Protein AF-A0A8W8M3N1-F1 (afdb_monomer_lite)

pLDDT: mean 74.99, std 19.9, range [26.45, 97.88]

Foldseek 3Di:
DDDDDDDDDDDDDDDDDDDDDDDDDPDDDPDFDFPAWAEWDDDDQFIWTFTDTPPDPDHTDIDTCVVPVPVVVLCVLCCLPLVSHNHSVVVVVDPVDDDDPQLVVVLVQLQVVLVPDPDDADAFWRDKDKDKGKTFDALVRCLVALVVQAVPFDNDSAKDWDWAAPVSVCSRSPPSSFKDGDPALKIKGFDRVGTKIKTKDFDWDWDFAQPPWQQVPPPDDPVPRDPDTDTDIDTDGHGMMMIIITMMIMGGNVVPDRPDPDD

InterPro domains:
  IPR000953 Chromo/chromo shadow domain [PS50013] (32-62)
  IPR000953 Chromo/chromo shadow domain [SM00298] (31-79)
  IPR016197 Chromo-like domain superfamily [SSF54160] (28-68)
  IPR023780 Chromo domain [PF00385] (32-67)

Sequence (263 aa):
MEKRIKKKPRRFGEWEETVNFRNEPKNQEKLWEVEDVLDERGENGEKEYLVKWKDWEGPNTWISAEHNPELQSFVTRNMNNPNSCKLNRDLLELPESDDNVEILSLKQAIFDSLADVRYTPEGSIGHQARITVKVPVSAETFSATFRAKIQKIPKDNGNVDCNLTVDEVSLVLGNNWMKRGYKTSTETYVSEREYVHIWWGYKARQQYCHNNCARCSWAGVEEERPQLCTPTITNIPGPAWIFFTFTRSRRNRVTGDVARKSK

Secondary structure (DSSP, 8-state):
------PPPPP-------------------PPPEEEEEEEE-STT--EEEEEETT--S--EEEESTT-HHHHHHHHHHTT-TTT-HHHHHHHS--SS---HHHHHHHHHHHHHHH---SPPSSSS---EEEEEEEE--HHHHIIIIIHH-TTS-SSSS-EEEEE-HHHHHHHH-SSTTEEE-SSSEEEEE-TTSPEEEEEEEEEEEEEE-TT-TTTT--S-GGGS-SS---EEEEEEEEEEEEEEEEEEEEETTT-S------

Organism: Magallana gigas (NCBI:txid29159)

Radius of gyration: 27.88 Å; chains: 1; bounding box: 80×57×83 Å

Structure (mmCIF, N/CA/C/O backbone):
data_AF-A0A8W8M3N1-F1
#
_entry.id   AF-A0A8W8M3N1-F1
#
loop_
_atom_site.group_PDB
_atom_site.id
_atom_site.type_symbol
_atom_site.label_atom_id
_atom_site.label_alt_id
_atom_site.label_comp_id
_atom_site.label_asym_id
_atom_site.label_entity_id
_atom_site.label_seq_id
_atom_site.pdbx_PDB_ins_code
_atom_site.Cartn_x
_atom_site.Cartn_y
_atom_site.Cartn_z
_atom_site.occupancy
_atom_site.B_iso_or_equiv
_atom_site.auth_seq_id
_atom_site.auth_comp_id
_atom_site.auth_asym_id
_atom_site.auth_atom_id
_atom_site.pdbx_PDB_model_num
ATOM 1 N N . MET A 1 1 ? -45.286 -18.227 -16.610 1.00 43.59 1 MET A N 1
ATOM 2 C CA . MET A 1 1 ? -44.247 -19.268 -16.423 1.00 43.59 1 MET A CA 1
ATOM 3 C C . MET A 1 1 ? -43.548 -19.401 -17.770 1.00 43.59 1 MET A C 1
ATOM 5 O O . MET A 1 1 ? -44.266 -19.462 -18.749 1.00 43.59 1 MET A O 1
ATOM 9 N N . GLU A 1 2 ? -42.237 -19.293 -17.971 1.00 36.66 2 GLU A N 1
ATOM 10 C CA . GLU A 1 2 ? -41.039 -19.373 -17.126 1.00 36.66 2 GLU A CA 1
ATOM 11 C C . GLU A 1 2 ? -40.000 -18.315 -17.570 1.00 36.66 2 GLU A C 1
ATOM 13 O O . GLU A 1 2 ? -39.999 -17.864 -18.713 1.00 36.66 2 GLU A O 1
ATOM 18 N N . LYS A 1 3 ? -39.085 -17.928 -16.671 1.00 51.50 3 LYS A N 1
ATOM 19 C CA . LYS A 1 3 ? -37.883 -17.130 -16.989 1.00 51.50 3 LYS A CA 1
ATOM 20 C C . LYS A 1 3 ? -36.815 -18.031 -17.623 1.00 51.50 3 LYS A C 1
ATOM 22 O O . LYS A 1 3 ? -36.542 -19.077 -17.045 1.00 51.50 3 LYS A O 1
ATOM 27 N N . ARG A 1 4 ? -36.081 -17.579 -18.654 1.00 35.38 4 ARG A N 1
ATOM 28 C CA . ARG A 1 4 ? -34.749 -18.139 -18.998 1.00 35.38 4 ARG A CA 1
ATOM 29 C C . ARG A 1 4 ? -33.749 -17.097 -19.539 1.00 35.38 4 ARG A C 1
ATOM 31 O O . ARG A 1 4 ? -33.744 -16.728 -20.703 1.00 35.38 4 ARG A O 1
ATOM 38 N N . ILE A 1 5 ? -32.941 -16.607 -18.594 1.00 42.44 5 ILE A N 1
ATOM 39 C CA . ILE A 1 5 ? -31.483 -16.351 -18.588 1.00 42.44 5 ILE A CA 1
ATOM 40 C C . ILE A 1 5 ? -30.805 -16.025 -19.937 1.00 42.44 5 ILE A C 1
ATOM 42 O O . ILE A 1 5 ? -30.557 -16.905 -20.757 1.00 42.44 5 ILE A O 1
ATOM 46 N N . LYS A 1 6 ? -30.337 -14.774 -20.079 1.00 35.78 6 LYS A N 1
ATOM 47 C CA . LYS A 1 6 ? -29.350 -14.370 -21.095 1.00 35.78 6 LYS A CA 1
ATOM 48 C C . LYS A 1 6 ? -27.949 -14.844 -20.680 1.00 35.78 6 LYS A C 1
ATOM 50 O O . LYS A 1 6 ? -27.405 -14.342 -19.699 1.00 35.78 6 LYS A O 1
ATOM 55 N N . LYS A 1 7 ? -27.339 -15.762 -21.435 1.00 39.75 7 LYS A N 1
ATOM 56 C CA . LYS A 1 7 ? -25.892 -16.047 -21.369 1.00 39.75 7 LYS A CA 1
ATOM 57 C C . LYS A 1 7 ? -25.181 -15.323 -22.518 1.00 39.75 7 LYS A C 1
ATOM 59 O O . LYS A 1 7 ? -25.629 -15.418 -23.655 1.00 39.75 7 LYS A O 1
ATOM 64 N N . LYS A 1 8 ? -24.074 -14.625 -22.237 1.00 35.03 8 LYS A N 1
ATOM 65 C CA . LYS A 1 8 ? -23.131 -14.155 -23.271 1.00 35.03 8 LYS A CA 1
ATOM 66 C C . LYS A 1 8 ? -22.080 -15.247 -23.533 1.00 35.03 8 LYS A C 1
ATOM 68 O O . LYS A 1 8 ? -21.484 -15.700 -22.553 1.00 35.03 8 LYS A O 1
ATOM 73 N N . PRO A 1 9 ? -21.816 -15.652 -24.789 1.00 32.78 9 PRO A N 1
ATOM 74 C CA . PRO A 1 9 ? -20.669 -16.490 -25.117 1.00 32.78 9 PRO A CA 1
ATOM 75 C C . PRO A 1 9 ? -19.382 -15.675 -25.342 1.00 32.78 9 PRO A C 1
ATOM 77 O O . PRO A 1 9 ? -19.405 -14.458 -25.522 1.00 32.78 9 PRO A O 1
ATOM 80 N N . ARG A 1 10 ? -18.266 -16.401 -25.235 1.00 32.59 10 ARG A N 1
ATOM 81 C CA . ARG A 1 10 ? -16.881 -15.992 -24.950 1.00 32.59 10 ARG A CA 1
ATOM 82 C C . ARG A 1 10 ? -16.142 -15.443 -26.183 1.00 32.59 10 ARG A C 1
ATOM 84 O O . ARG A 1 10 ? -16.393 -15.895 -27.290 1.00 32.59 10 ARG A O 1
ATOM 91 N N . ARG A 1 11 ? -15.187 -14.527 -25.974 1.00 33.22 11 ARG A N 1
ATOM 92 C CA . ARG A 1 11 ? -14.179 -14.118 -26.976 1.00 33.22 11 ARG A CA 1
ATOM 93 C C . ARG A 1 11 ? -12.900 -14.927 -26.780 1.00 33.22 11 ARG A C 1
ATOM 95 O O . ARG A 1 11 ? -12.427 -14.935 -25.651 1.00 33.22 11 ARG A O 1
ATOM 102 N N . PHE A 1 12 ? -12.334 -15.481 -27.852 1.00 26.45 12 PHE A N 1
ATOM 103 C CA . PHE A 1 12 ? -10.889 -15.517 -28.133 1.00 26.45 12 PHE A CA 1
ATOM 104 C C . PHE A 1 12 ? -10.655 -16.043 -29.563 1.00 26.45 12 PHE A C 1
ATOM 106 O O . PHE A 1 12 ? -11.137 -17.122 -29.876 1.00 26.45 12 PHE A O 1
ATOM 113 N N . GLY A 1 13 ? -9.903 -15.283 -30.373 1.00 34.28 13 GLY A N 1
ATOM 114 C CA . GLY A 1 13 ? -9.260 -15.742 -31.615 1.00 34.28 13 GLY A CA 1
ATOM 115 C C . GLY A 1 13 ? -10.101 -15.676 -32.892 1.00 34.28 13 GLY A C 1
ATOM 116 O O . GLY A 1 13 ? -10.980 -16.501 -33.067 1.00 34.28 13 GLY A O 1
ATOM 117 N N . GLU A 1 14 ? -9.803 -14.697 -33.751 1.00 32.94 14 GLU A N 1
ATOM 118 C CA . GLU A 1 14 ? -9.911 -14.724 -35.227 1.00 32.94 14 GLU A CA 1
ATOM 119 C C . GLU A 1 14 ? -9.768 -13.277 -35.709 1.00 32.94 14 GLU A C 1
ATOM 121 O O . GLU A 1 14 ? -10.731 -12.536 -35.586 1.00 32.94 14 GLU A O 1
ATOM 126 N N . TRP A 1 15 ? -8.559 -12.867 -36.119 1.00 27.83 15 TRP A N 1
ATOM 127 C CA . TRP A 1 15 ? -8.244 -11.820 -37.115 1.00 27.83 15 TRP A CA 1
ATOM 128 C C . TRP A 1 15 ? -6.712 -11.789 -37.319 1.00 27.83 15 TRP A C 1
ATOM 130 O O . TRP A 1 15 ? -6.025 -10.895 -36.835 1.00 27.83 15 TRP A O 1
ATOM 140 N N . GLU A 1 16 ? -6.180 -12.783 -38.020 1.00 31.78 16 GLU A N 1
ATOM 141 C CA . GLU A 1 16 ? -5.173 -12.568 -39.074 1.00 31.78 16 GLU A CA 1
ATOM 142 C C . GLU A 1 16 ? -5.916 -13.001 -40.353 1.00 31.78 16 GLU A C 1
ATOM 144 O O . GLU A 1 16 ? -6.715 -13.930 -40.293 1.00 31.78 16 GLU A O 1
ATOM 149 N N . GLU A 1 17 ? -5.937 -12.287 -41.474 1.00 33.75 17 GLU A N 1
ATOM 150 C CA . GLU A 1 17 ? -4.864 -11.902 -42.401 1.00 33.75 17 GLU A CA 1
ATOM 151 C C . GLU A 1 17 ? -5.396 -10.687 -43.217 1.00 33.75 17 GLU A C 1
ATOM 153 O O . GLU A 1 17 ? -6.603 -10.502 -43.337 1.00 33.75 17 GLU A O 1
ATOM 158 N N . THR A 1 18 ? -4.619 -9.753 -43.770 1.00 30.16 18 THR A N 1
ATOM 159 C CA . THR A 1 18 ? -3.669 -9.974 -44.865 1.00 30.16 18 THR A CA 1
ATOM 160 C C . THR A 1 18 ? -2.652 -8.832 -44.951 1.00 30.16 18 THR A C 1
ATOM 162 O O . THR A 1 18 ? -3.010 -7.702 -45.292 1.00 30.16 18 THR A O 1
ATOM 165 N N . VAL A 1 19 ? -1.367 -9.141 -44.786 1.00 32.50 19 VAL A N 1
ATOM 166 C CA . VAL A 1 19 ? -0.308 -8.431 -45.513 1.00 32.50 19 VAL A CA 1
ATOM 167 C C . VAL A 1 19 ? 0.627 -9.486 -46.090 1.00 32.50 19 VAL A C 1
ATOM 169 O O . VAL A 1 19 ? 1.409 -10.109 -45.381 1.00 32.50 19 VAL A O 1
ATO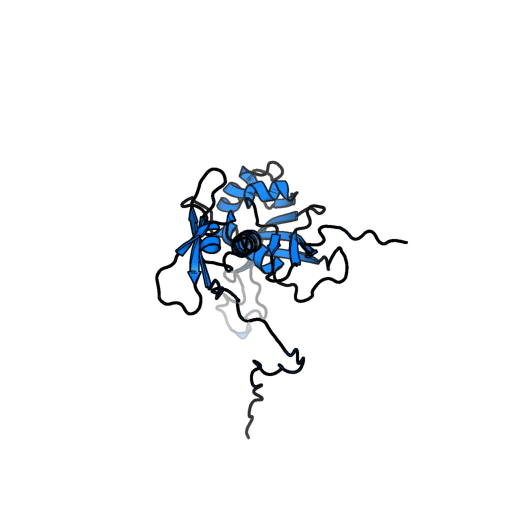M 172 N N . ASN A 1 20 ? 0.496 -9.712 -47.396 1.00 38.94 20 ASN A N 1
ATOM 173 C CA . ASN A 1 20 ? 1.399 -10.550 -48.172 1.00 38.94 20 ASN A CA 1
ATOM 174 C C . ASN A 1 20 ? 2.767 -9.867 -48.284 1.00 38.94 20 ASN A C 1
ATOM 176 O O . ASN A 1 20 ? 2.880 -8.856 -48.978 1.00 38.94 20 ASN A O 1
ATOM 180 N N . PHE A 1 21 ? 3.810 -10.470 -47.716 1.00 33.47 21 PHE A N 1
ATOM 181 C CA . PHE A 1 21 ? 5.184 -10.248 -48.166 1.00 33.47 21 PHE A CA 1
ATOM 182 C C . PHE A 1 21 ? 5.775 -11.562 -48.677 1.00 33.47 21 PHE A C 1
ATOM 184 O O . PHE A 1 21 ? 6.041 -12.499 -47.930 1.00 33.47 21 PHE A O 1
ATOM 191 N N . ARG A 1 22 ? 5.936 -11.616 -50.003 1.00 39.34 22 ARG A N 1
ATOM 192 C CA . ARG A 1 22 ? 6.697 -12.634 -50.729 1.00 39.34 22 ARG A CA 1
ATOM 193 C C . ARG A 1 22 ? 8.206 -12.444 -50.492 1.00 39.34 22 ARG A C 1
ATOM 195 O O . ARG A 1 22 ? 8.699 -11.332 -50.647 1.00 39.34 22 ARG A O 1
ATOM 202 N N . ASN A 1 23 ? 8.875 -13.584 -50.297 1.00 45.31 23 ASN A N 1
ATOM 203 C CA . ASN A 1 23 ? 10.276 -13.942 -50.596 1.00 45.31 23 ASN A CA 1
ATOM 204 C C . ASN A 1 23 ? 11.438 -13.488 -49.671 1.00 45.31 23 ASN A C 1
ATOM 206 O O . ASN A 1 23 ? 11.979 -12.406 -49.852 1.00 45.31 23 ASN A O 1
ATOM 210 N N . GLU A 1 24 ? 11.874 -14.462 -48.839 1.00 42.75 24 GLU A N 1
ATOM 211 C CA . GLU A 1 24 ? 13.250 -15.008 -48.606 1.00 42.75 24 GLU A CA 1
ATOM 212 C C . GLU A 1 24 ? 14.364 -14.137 -47.948 1.00 42.75 24 GLU A C 1
ATOM 214 O O . GLU A 1 24 ? 14.371 -12.929 -48.153 1.00 42.75 24 GLU A O 1
ATOM 219 N N . PRO A 1 25 ? 15.324 -14.706 -47.151 1.00 41.09 25 PRO A N 1
ATOM 220 C CA . PRO A 1 25 ? 15.981 -16.011 -47.349 1.00 41.09 25 PRO A CA 1
ATOM 221 C C . PRO A 1 25 ? 16.071 -16.981 -46.147 1.00 41.09 25 PRO A C 1
ATOM 223 O O . PRO A 1 25 ? 15.983 -16.631 -44.972 1.00 41.09 25 PRO A O 1
ATOM 226 N N . LYS A 1 26 ? 16.301 -18.250 -46.506 1.00 47.25 26 LYS A N 1
ATOM 227 C CA . LYS A 1 26 ? 16.559 -19.418 -45.653 1.00 47.25 26 LYS A CA 1
ATOM 228 C C . LYS A 1 26 ? 17.965 -19.364 -45.040 1.00 47.25 26 LYS A C 1
ATOM 230 O O . LYS A 1 26 ? 18.897 -19.862 -45.658 1.00 47.25 26 LYS A O 1
ATOM 235 N N . ASN A 1 27 ? 18.108 -18.791 -43.847 1.00 42.06 27 ASN A N 1
ATOM 236 C CA . ASN A 1 27 ? 19.108 -19.203 -42.847 1.00 42.06 27 ASN A CA 1
ATOM 237 C C . ASN A 1 27 ? 18.821 -18.518 -41.500 1.00 42.06 27 ASN A C 1
ATOM 239 O O . ASN A 1 27 ? 19.634 -17.748 -40.998 1.00 42.06 27 ASN A O 1
ATOM 243 N N . GLN A 1 28 ? 17.623 -18.707 -40.949 1.00 41.03 28 GLN A N 1
ATOM 244 C CA . GLN A 1 28 ? 17.382 -18.296 -39.570 1.00 41.03 28 GLN A CA 1
ATOM 245 C C . GLN A 1 28 ? 17.779 -19.472 -38.689 1.00 41.03 28 GLN A C 1
ATOM 247 O O . GLN A 1 28 ? 17.128 -20.519 -38.717 1.00 41.03 28 GLN A O 1
ATOM 252 N N . GLU A 1 29 ? 18.884 -19.308 -37.957 1.00 46.84 29 GLU A N 1
ATOM 253 C CA . GLU A 1 29 ? 19.165 -20.115 -36.774 1.00 46.84 29 GLU A CA 1
ATOM 254 C C . GLU A 1 29 ? 17.856 -20.243 -35.997 1.00 46.84 29 GLU A C 1
ATOM 256 O O . GLU A 1 29 ? 17.163 -19.249 -35.770 1.00 46.84 29 GLU A O 1
ATOM 261 N N . LYS A 1 30 ? 17.445 -21.476 -35.699 1.00 45.06 30 LYS A N 1
ATOM 262 C CA . LYS A 1 30 ? 16.174 -21.739 -35.029 1.00 45.06 30 LYS A CA 1
ATOM 263 C C . LYS A 1 30 ? 16.270 -21.173 -33.611 1.00 45.06 30 LYS A C 1
ATOM 265 O O . LYS A 1 30 ? 16.733 -21.857 -32.703 1.00 45.06 30 LYS A O 1
ATOM 270 N N . LEU A 1 31 ? 15.887 -19.909 -33.451 1.00 55.94 31 LEU A N 1
ATOM 271 C CA . LEU A 1 31 ? 15.802 -19.234 -32.165 1.00 55.94 31 LEU A CA 1
ATOM 272 C C . LEU A 1 31 ? 14.697 -19.926 -31.366 1.00 55.94 31 LEU A C 1
ATOM 274 O O . LEU A 1 31 ? 13.548 -19.993 -31.803 1.00 55.94 31 LEU A O 1
ATOM 278 N N . TRP A 1 32 ? 15.064 -20.507 -30.229 1.00 65.31 32 TRP A N 1
ATOM 279 C CA . TRP A 1 32 ? 14.107 -21.124 -29.321 1.00 65.31 32 TRP A CA 1
ATOM 280 C C . TRP A 1 32 ? 13.502 -20.044 -28.430 1.00 65.31 32 TRP A C 1
ATOM 282 O O . TRP A 1 32 ? 14.217 -19.210 -27.874 1.00 65.31 32 TRP A O 1
ATOM 292 N N . GLU A 1 33 ? 12.178 -20.049 -28.297 1.00 69.56 33 GLU A N 1
ATOM 293 C CA . GLU A 1 33 ? 11.486 -19.108 -27.422 1.00 69.56 33 GLU A CA 1
ATOM 294 C C . GLU A 1 33 ? 11.710 -19.486 -25.952 1.00 69.56 33 GLU A C 1
ATOM 296 O O . GLU A 1 33 ? 11.600 -20.650 -25.560 1.00 69.56 33 GLU A O 1
ATOM 301 N N . VAL A 1 34 ? 11.999 -18.487 -25.120 1.00 77.88 34 VAL A N 1
ATOM 302 C CA . VAL A 1 34 ? 12.092 -18.652 -23.665 1.00 77.88 34 VAL A CA 1
ATOM 303 C C . VAL A 1 34 ? 10.686 -18.790 -23.079 1.00 77.88 34 VAL A C 1
ATOM 305 O O . VAL A 1 34 ? 9.841 -17.917 -23.279 1.00 77.88 34 VAL A O 1
ATOM 308 N N . GLU A 1 35 ? 10.437 -19.869 -22.337 1.00 77.50 35 GLU A N 1
ATOM 309 C CA . GLU A 1 35 ? 9.207 -20.053 -21.557 1.00 77.50 35 GLU A CA 1
ATOM 310 C C . GLU A 1 35 ? 9.311 -19.342 -20.209 1.00 77.50 35 GLU A C 1
ATOM 312 O O . GLU A 1 35 ? 8.409 -18.600 -19.823 1.00 77.50 35 GLU A O 1
ATOM 317 N N . ASP A 1 36 ? 10.417 -19.576 -19.501 1.00 76.50 36 ASP A N 1
ATOM 318 C CA . ASP A 1 36 ? 10.637 -19.065 -18.155 1.00 76.50 36 ASP A CA 1
ATOM 319 C C . ASP A 1 36 ? 12.139 -18.883 -17.881 1.00 76.50 36 ASP A C 1
ATOM 321 O O . ASP A 1 36 ? 12.984 -19.566 -18.461 1.00 76.50 36 ASP A O 1
ATOM 325 N N . VAL A 1 37 ? 12.477 -17.970 -16.976 1.00 82.50 37 VAL A N 1
ATOM 326 C CA . VAL A 1 37 ? 13.832 -17.831 -16.424 1.00 82.50 37 VAL A CA 1
ATOM 327 C C . VAL A 1 37 ? 13.752 -18.301 -14.989 1.00 82.50 37 VAL A C 1
ATOM 329 O O . VAL A 1 37 ? 12.934 -17.784 -14.239 1.00 82.50 37 VAL A O 1
ATOM 332 N N . LEU A 1 38 ? 14.547 -19.298 -14.625 1.00 80.12 38 LEU A N 1
ATOM 333 C CA . LEU A 1 38 ? 14.410 -20.016 -13.363 1.00 80.12 38 LEU A CA 1
ATOM 334 C C . LEU A 1 38 ? 15.407 -19.566 -12.302 1.00 80.12 38 LEU A C 1
ATOM 336 O O . LEU A 1 38 ? 15.060 -19.616 -11.132 1.00 80.12 38 LEU A O 1
ATOM 340 N N . ASP A 1 39 ? 16.619 -19.179 -12.706 1.00 82.62 39 ASP A N 1
ATOM 341 C CA . ASP A 1 39 ? 17.724 -18.899 -11.784 1.00 82.62 39 ASP A CA 1
ATOM 342 C C . ASP A 1 39 ? 18.770 -17.950 -12.416 1.00 82.62 39 ASP A C 1
ATOM 344 O O . ASP A 1 39 ? 18.771 -17.756 -13.638 1.00 82.62 39 ASP A O 1
ATOM 348 N N . GLU A 1 40 ? 19.651 -17.364 -11.603 1.00 85.88 40 GLU A N 1
ATOM 349 C CA . GLU A 1 40 ? 20.758 -16.479 -11.999 1.00 85.88 40 GLU A CA 1
ATOM 350 C C . GLU A 1 40 ? 22.051 -16.885 -11.272 1.00 85.88 40 GLU A C 1
ATOM 352 O O . GLU A 1 40 ? 22.043 -17.155 -10.074 1.00 85.88 40 GLU A O 1
ATOM 357 N N . ARG A 1 41 ? 23.188 -16.891 -11.978 1.00 86.38 41 ARG A N 1
ATOM 358 C CA . ARG A 1 41 ? 24.514 -17.105 -11.377 1.00 86.38 41 ARG A CA 1
ATOM 359 C C . ARG A 1 41 ? 25.573 -16.186 -11.986 1.00 86.38 41 ARG A C 1
ATOM 361 O O . ARG A 1 41 ? 25.457 -15.790 -13.143 1.00 86.38 41 ARG A O 1
ATOM 368 N N . GLY A 1 42 ? 26.624 -15.900 -11.215 1.00 77.81 42 GLY A N 1
ATOM 369 C CA . GLY A 1 42 ? 27.810 -15.157 -11.660 1.00 77.81 42 GLY A CA 1
ATOM 370 C C . GLY A 1 42 ? 28.160 -13.951 -10.779 1.00 77.81 42 GLY A C 1
ATOM 371 O O . GLY A 1 42 ? 27.279 -13.279 -10.247 1.00 77.81 42 GLY A O 1
ATOM 372 N N . GLU A 1 43 ? 29.458 -13.663 -10.646 1.00 55.12 43 GLU A N 1
ATOM 373 C CA . GLU A 1 43 ? 30.008 -12.475 -9.975 1.00 55.12 43 GLU A CA 1
ATOM 374 C C . GLU A 1 43 ? 30.883 -11.670 -10.953 1.00 55.12 43 GLU A C 1
ATOM 376 O O . GLU A 1 43 ? 31.444 -12.221 -11.896 1.00 55.12 43 GLU A O 1
ATOM 381 N N . ASN A 1 44 ? 31.023 -10.358 -10.726 1.00 52.38 44 ASN A N 1
ATOM 382 C CA . ASN A 1 44 ? 31.914 -9.457 -11.483 1.00 52.38 44 ASN A CA 1
ATOM 383 C C . ASN A 1 44 ? 31.626 -9.283 -12.991 1.00 52.38 44 ASN A C 1
ATOM 385 O O . ASN A 1 44 ? 32.537 -9.021 -13.769 1.00 52.38 44 ASN A O 1
ATOM 389 N N . GLY A 1 45 ? 30.353 -9.317 -13.397 1.00 60.84 45 GLY A N 1
ATOM 390 C CA . GLY A 1 45 ? 29.912 -8.855 -14.725 1.00 60.84 45 GLY A CA 1
ATOM 391 C C . GLY A 1 45 ? 29.555 -9.961 -15.718 1.00 60.84 45 GLY A C 1
ATOM 392 O O . GLY A 1 45 ? 28.800 -9.698 -16.650 1.00 60.84 45 GLY A O 1
ATOM 393 N N . GLU A 1 46 ? 29.976 -11.199 -15.469 1.00 70.56 46 GLU A N 1
ATOM 394 C CA . GLU A 1 46 ? 29.583 -12.370 -16.260 1.00 70.56 46 GLU A CA 1
ATOM 395 C C . GLU A 1 46 ? 28.336 -13.020 -15.648 1.00 70.56 46 GLU A C 1
ATOM 397 O O . GLU A 1 46 ? 28.416 -13.954 -14.853 1.00 70.56 46 GLU A O 1
ATOM 402 N N . LYS A 1 47 ? 27.159 -12.473 -15.972 1.00 82.88 47 LYS A N 1
ATOM 403 C CA . LYS A 1 47 ? 25.871 -13.014 -15.513 1.00 82.88 47 LYS A CA 1
ATOM 404 C C . LYS A 1 47 ? 25.361 -14.093 -16.462 1.00 82.88 47 LYS A C 1
ATOM 406 O O . LYS A 1 47 ? 25.256 -13.868 -17.670 1.00 82.88 47 LYS A O 1
ATOM 411 N N . GLU A 1 48 ? 24.970 -15.232 -15.905 1.00 8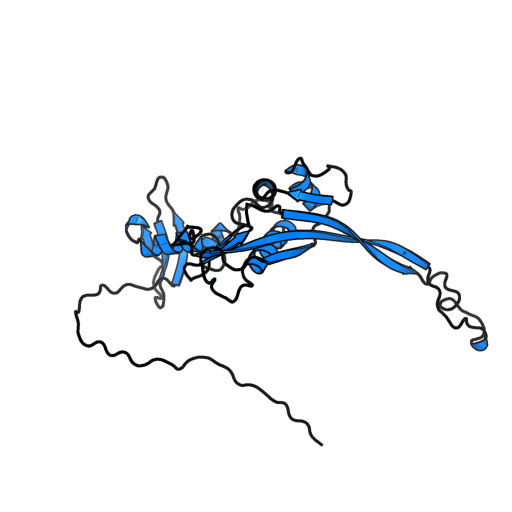7.88 48 GLU A N 1
ATOM 412 C CA . GLU A 1 48 ? 24.289 -16.312 -16.612 1.00 87.88 48 GLU A CA 1
ATOM 413 C C . GLU A 1 48 ? 22.907 -16.564 -16.008 1.00 87.88 48 GLU A C 1
ATOM 415 O O . GLU A 1 48 ? 22.723 -16.509 -14.793 1.00 87.88 48 GLU A O 1
ATOM 420 N N . TYR A 1 49 ? 21.938 -16.894 -16.859 1.00 84.19 49 TYR A N 1
ATOM 421 C CA . TYR A 1 49 ? 20.569 -17.195 -16.446 1.00 84.19 49 TYR A CA 1
ATOM 422 C C . TYR A 1 49 ? 20.187 -18.621 -16.824 1.00 84.19 49 TYR A C 1
ATOM 424 O O . TYR A 1 49 ? 20.480 -19.067 -17.934 1.00 84.19 49 TYR A O 1
ATOM 432 N N . LEU A 1 50 ? 19.499 -19.329 -15.929 1.00 88.00 50 LEU A N 1
ATOM 433 C CA . LEU A 1 50 ? 18.953 -20.652 -16.212 1.00 88.00 50 LEU A CA 1
ATOM 434 C C . LEU A 1 50 ? 17.606 -20.511 -16.918 1.00 88.00 50 LEU A C 1
ATOM 436 O O . LEU A 1 50 ? 16.628 -20.049 -16.332 1.00 88.00 50 LEU A O 1
ATOM 440 N N . VAL A 1 51 ? 17.548 -20.926 -18.177 1.00 85.00 51 VAL A N 1
ATOM 441 C CA . VAL A 1 51 ? 16.399 -20.732 -19.062 1.00 85.00 51 VAL A CA 1
ATOM 442 C C . VAL A 1 51 ? 15.630 -22.039 -19.237 1.00 85.00 51 VAL A C 1
ATOM 444 O O . VAL A 1 51 ? 16.218 -23.077 -19.553 1.00 85.00 51 VAL A O 1
ATOM 447 N N . LYS A 1 52 ? 14.306 -21.972 -19.065 1.00 83.88 52 LYS A N 1
ATOM 448 C CA . LYS A 1 52 ? 13.357 -22.993 -19.514 1.00 83.88 52 LYS A CA 1
ATOM 449 C C . LYS A 1 52 ? 12.862 -22.624 -20.909 1.00 83.88 52 LYS A C 1
ATOM 451 O O . LYS A 1 52 ? 12.385 -21.510 -21.133 1.00 83.88 52 LYS A O 1
ATOM 456 N N . TRP A 1 53 ? 12.967 -23.560 -21.840 1.00 82.00 53 TRP A N 1
ATOM 457 C CA . TRP A 1 53 ? 12.610 -23.362 -23.242 1.00 82.00 53 TRP A CA 1
ATOM 458 C C . TRP A 1 53 ? 11.164 -23.769 -23.506 1.00 82.00 53 TRP A C 1
ATOM 460 O O . TRP A 1 53 ? 10.698 -24.789 -23.004 1.00 82.00 53 TRP A O 1
ATOM 470 N N . LYS A 1 54 ? 10.465 -22.982 -24.321 1.00 74.44 54 LYS A N 1
ATOM 471 C CA . LYS A 1 54 ? 9.078 -23.248 -24.690 1.00 74.44 54 LYS A CA 1
ATOM 472 C C . LYS A 1 54 ? 9.003 -24.436 -25.644 1.00 74.44 54 LYS A C 1
ATOM 474 O O . LYS A 1 54 ? 9.815 -24.552 -26.560 1.00 74.44 54 LYS A O 1
ATOM 479 N N . ASP A 1 55 ? 8.015 -25.301 -25.421 1.00 77.38 55 ASP A N 1
ATOM 480 C CA . ASP A 1 55 ? 7.754 -26.499 -26.229 1.00 77.38 55 ASP A CA 1
ATOM 481 C C . ASP A 1 55 ? 8.962 -27.464 -26.313 1.00 77.38 55 ASP A C 1
ATOM 483 O O . ASP A 1 55 ? 9.102 -28.237 -27.263 1.00 77.38 55 ASP A O 1
ATOM 487 N N . TRP A 1 56 ? 9.842 -27.429 -25.303 1.00 76.69 56 TRP A N 1
ATOM 488 C CA . TRP A 1 56 ? 11.017 -28.288 -25.180 1.00 76.69 56 TRP A CA 1
ATOM 489 C C . TRP A 1 56 ? 10.980 -29.064 -23.862 1.00 76.69 56 TRP A C 1
ATOM 491 O O . TRP A 1 56 ? 10.974 -28.484 -22.780 1.00 76.69 56 TRP A O 1
ATOM 501 N N . GLU A 1 57 ? 10.991 -30.393 -23.952 1.00 76.44 57 GLU A N 1
ATOM 502 C CA . GLU A 1 57 ? 10.961 -31.287 -22.782 1.00 76.44 57 GLU A CA 1
ATOM 503 C C . GLU A 1 57 ? 12.360 -31.644 -22.247 1.00 76.44 57 GLU A C 1
ATOM 505 O O . GLU A 1 57 ? 12.491 -32.414 -21.296 1.00 76.44 57 GLU A O 1
ATOM 510 N N . GLY A 1 58 ? 13.422 -31.122 -22.865 1.00 80.06 58 GLY A N 1
ATOM 511 C CA . GLY A 1 58 ? 14.795 -31.379 -22.435 1.00 80.06 58 GLY A CA 1
ATOM 512 C C . GLY A 1 58 ? 15.242 -30.510 -21.249 1.00 80.06 58 GLY A C 1
ATOM 513 O O . GLY A 1 58 ? 14.461 -29.740 -20.688 1.00 80.06 58 GLY A O 1
ATOM 514 N N . PRO A 1 59 ? 16.519 -30.622 -20.842 1.00 83.31 59 PRO A N 1
ATOM 515 C CA . PRO A 1 59 ? 17.030 -29.916 -19.672 1.00 83.31 59 PRO A CA 1
ATOM 516 C C . PRO A 1 59 ? 17.086 -28.397 -19.888 1.00 83.31 59 PRO A C 1
ATOM 518 O O . PRO A 1 59 ? 17.377 -27.918 -20.987 1.00 83.31 59 PRO A O 1
ATOM 521 N N . ASN A 1 60 ? 16.871 -27.647 -18.805 1.00 87.88 60 ASN A N 1
ATOM 522 C CA . ASN A 1 60 ? 17.080 -26.198 -18.761 1.00 87.88 60 ASN A CA 1
ATOM 523 C C . ASN A 1 60 ? 18.555 -25.865 -19.021 1.00 87.88 60 ASN A C 1
ATOM 525 O O . ASN A 1 60 ? 19.445 -26.640 -18.664 1.00 87.88 60 ASN A O 1
ATOM 529 N N . THR A 1 61 ? 18.829 -24.711 -19.626 1.00 86.75 61 THR A N 1
ATOM 530 C CA . THR A 1 61 ? 20.190 -24.346 -20.057 1.00 86.75 61 THR A CA 1
ATOM 531 C C . THR A 1 61 ? 20.625 -23.019 -19.452 1.00 86.75 61 THR A C 1
ATOM 533 O O . THR A 1 61 ? 19.846 -22.071 -19.423 1.00 86.75 61 THR A O 1
ATOM 536 N N . TRP A 1 62 ? 21.871 -22.948 -18.980 1.00 85.44 62 TRP A N 1
ATOM 537 C CA . TRP A 1 62 ? 22.494 -21.693 -18.561 1.00 85.44 62 TRP A CA 1
ATOM 538 C C . TRP A 1 62 ? 22.924 -20.897 -19.790 1.00 85.44 62 TRP A C 1
ATOM 540 O O . TRP A 1 62 ? 23.649 -21.417 -20.637 1.00 85.44 62 TRP A O 1
ATOM 550 N N . ILE A 1 63 ? 22.460 -19.655 -19.891 1.00 83.88 63 ILE A N 1
ATOM 551 C CA . ILE A 1 63 ? 22.741 -18.759 -21.010 1.00 83.88 63 ILE A CA 1
ATOM 552 C C . ILE A 1 63 ? 23.400 -17.490 -20.483 1.00 83.88 63 ILE A C 1
ATOM 554 O O . ILE A 1 63 ? 22.849 -16.805 -19.619 1.00 83.88 63 ILE A O 1
ATOM 558 N N . SER A 1 64 ? 24.570 -17.174 -21.035 1.00 82.38 64 SER A N 1
ATOM 559 C CA . SER A 1 64 ? 25.283 -15.926 -20.770 1.00 82.38 64 SER A CA 1
ATOM 560 C C . SER A 1 64 ? 24.478 -14.735 -21.284 1.00 82.38 64 SER A C 1
ATOM 562 O O . SER A 1 64 ? 24.053 -14.698 -22.441 1.00 82.38 64 SER A O 1
ATOM 564 N N . ALA A 1 65 ? 24.279 -13.753 -20.409 1.00 77.69 65 ALA A N 1
ATOM 565 C CA . ALA A 1 65 ? 23.535 -12.540 -20.712 1.00 77.69 65 ALA A CA 1
ATOM 566 C C . ALA A 1 65 ? 24.228 -11.696 -21.798 1.00 77.69 65 ALA A C 1
ATOM 568 O O . ALA A 1 65 ? 23.563 -11.149 -22.676 1.00 77.69 65 ALA A O 1
ATOM 569 N N . GLU A 1 66 ? 25.565 -11.675 -21.795 1.00 76.50 66 GLU A N 1
ATOM 570 C CA . GLU A 1 66 ? 26.385 -10.962 -22.782 1.00 76.50 66 GLU A CA 1
ATOM 571 C C . GLU A 1 66 ? 26.172 -11.497 -24.204 1.00 76.50 66 GLU A C 1
ATOM 573 O O . GLU A 1 66 ? 26.065 -10.733 -25.162 1.00 76.50 66 GLU A O 1
ATOM 578 N N . HIS A 1 67 ? 26.024 -12.815 -24.330 1.00 73.62 67 HIS A N 1
ATOM 579 C CA . HIS A 1 67 ? 25.799 -13.487 -25.607 1.00 73.62 67 HIS A CA 1
ATOM 580 C C . HIS A 1 67 ? 24.315 -13.533 -26.010 1.00 73.62 67 HIS A C 1
ATOM 582 O O . HIS A 1 67 ? 23.992 -14.014 -27.096 1.00 73.62 67 HIS A O 1
ATOM 588 N N . ASN A 1 68 ? 23.399 -13.041 -25.161 1.00 75.88 68 ASN A N 1
ATOM 589 C CA . ASN A 1 68 ? 21.962 -13.025 -25.429 1.00 75.88 68 ASN A CA 1
ATOM 590 C C . ASN A 1 68 ? 21.306 -11.696 -24.985 1.00 75.88 68 ASN A C 1
ATOM 592 O O . ASN A 1 68 ? 20.691 -11.612 -23.911 1.00 75.88 68 ASN A O 1
ATOM 596 N N . PRO A 1 69 ? 21.383 -10.644 -25.826 1.00 70.88 69 PRO A N 1
ATOM 597 C CA . PRO A 1 69 ? 20.879 -9.313 -25.484 1.00 70.88 69 PRO A CA 1
ATOM 598 C C . PRO A 1 69 ? 19.356 -9.272 -25.287 1.00 70.88 69 PRO A C 1
ATOM 600 O O . PRO A 1 69 ? 18.849 -8.419 -24.550 1.00 70.88 69 PRO A O 1
ATOM 603 N N . GLU A 1 70 ? 18.606 -10.187 -25.907 1.00 67.38 70 GLU A N 1
ATOM 604 C CA . GLU A 1 70 ? 17.154 -10.288 -25.735 1.00 67.38 70 GLU A CA 1
ATOM 605 C C . GLU A 1 70 ? 16.781 -10.826 -24.353 1.00 67.38 70 GLU A C 1
ATOM 607 O O . GLU A 1 70 ? 15.917 -10.249 -23.685 1.00 67.38 70 GLU A O 1
ATOM 612 N N . LEU A 1 71 ? 17.472 -11.872 -23.888 1.00 71.62 71 LEU A N 1
ATOM 613 C CA . LEU A 1 71 ? 17.314 -12.422 -22.543 1.00 71.62 71 LEU A CA 1
ATOM 614 C C . LEU A 1 71 ? 17.702 -11.390 -21.483 1.00 71.62 71 LEU A C 1
ATOM 616 O O . LEU A 1 71 ? 16.945 -11.158 -20.540 1.00 71.62 71 LEU A O 1
ATOM 620 N N . GLN A 1 72 ? 18.823 -10.691 -21.671 1.00 72.12 72 GLN A N 1
ATOM 621 C CA . GLN A 1 72 ? 19.220 -9.622 -20.758 1.00 72.12 72 GLN A CA 1
ATOM 622 C C . GLN A 1 72 ? 18.199 -8.478 -20.733 1.00 72.12 72 GLN A C 1
ATOM 624 O O . GLN A 1 72 ? 17.837 -7.979 -19.662 1.00 72.12 72 GLN A O 1
ATOM 629 N N . SER A 1 73 ? 17.665 -8.101 -21.896 1.00 66.19 73 SER A N 1
ATOM 630 C CA . SER A 1 73 ? 16.581 -7.123 -21.996 1.00 66.19 73 SER A CA 1
ATOM 631 C C . SER A 1 73 ? 15.305 -7.609 -21.306 1.00 66.19 73 SER A C 1
ATOM 633 O O . SER A 1 73 ? 14.618 -6.810 -20.669 1.00 66.19 73 SER A O 1
ATOM 635 N N . PHE A 1 74 ? 14.972 -8.899 -21.411 1.00 67.56 74 PHE A N 1
ATOM 636 C CA . PHE A 1 74 ? 13.819 -9.506 -20.750 1.00 67.56 74 PHE A CA 1
ATOM 637 C C . PHE A 1 74 ? 13.966 -9.473 -19.231 1.00 67.56 74 PHE A C 1
ATOM 639 O O . PHE A 1 74 ? 13.063 -8.959 -18.567 1.00 67.56 74 PHE A O 1
ATOM 646 N N . VAL A 1 75 ? 15.086 -9.955 -18.687 1.00 68.88 75 VAL A N 1
ATOM 647 C CA . VAL A 1 75 ? 15.340 -9.959 -17.240 1.00 68.88 75 VAL A CA 1
ATOM 648 C C . VAL A 1 75 ? 15.323 -8.528 -16.710 1.00 68.88 75 VAL A C 1
ATOM 650 O O . VAL A 1 75 ? 14.547 -8.217 -15.812 1.00 68.88 75 VAL A O 1
ATOM 653 N N . THR A 1 76 ? 16.044 -7.607 -17.356 1.00 67.38 76 THR A N 1
ATOM 654 C CA . THR A 1 76 ? 16.071 -6.185 -16.966 1.00 67.38 76 THR A CA 1
ATOM 655 C C . THR A 1 76 ? 14.678 -5.546 -17.005 1.00 67.38 76 THR A C 1
ATOM 657 O O . THR A 1 76 ? 14.290 -4.803 -16.103 1.00 67.38 76 THR A O 1
ATOM 660 N N . ARG A 1 77 ? 13.871 -5.846 -18.033 1.00 60.75 77 ARG A N 1
ATOM 661 C CA . ARG A 1 77 ? 12.502 -5.316 -18.174 1.00 60.75 77 ARG A CA 1
ATOM 662 C C . ARG A 1 77 ? 11.564 -5.831 -17.084 1.00 60.75 77 ARG A C 1
ATOM 664 O O . ARG A 1 77 ? 10.631 -5.108 -16.711 1.00 60.75 77 ARG A O 1
ATOM 671 N N . ASN A 1 78 ? 11.795 -7.055 -16.620 1.00 60.22 78 ASN A N 1
ATOM 672 C CA . ASN A 1 78 ? 10.880 -7.815 -15.782 1.00 60.22 78 ASN A CA 1
ATOM 673 C C . ASN A 1 78 ? 11.339 -8.014 -14.332 1.00 60.22 78 ASN A C 1
ATOM 675 O O . ASN A 1 78 ? 10.528 -8.499 -13.552 1.00 60.22 78 ASN A O 1
ATOM 679 N N . MET A 1 79 ? 12.540 -7.562 -13.955 1.00 60.44 79 MET A N 1
ATOM 680 C CA . MET A 1 79 ? 13.157 -7.705 -12.621 1.00 60.44 79 MET A CA 1
ATOM 681 C C . MET A 1 79 ? 12.233 -7.349 -11.435 1.00 60.44 79 MET A C 1
ATOM 683 O O . MET A 1 79 ? 12.425 -7.816 -10.323 1.00 60.44 79 MET A O 1
ATOM 687 N N . ASN A 1 80 ? 11.192 -6.543 -11.677 1.00 54.91 80 ASN A N 1
ATOM 688 C CA . ASN A 1 80 ? 10.220 -6.084 -10.679 1.00 54.91 80 ASN A CA 1
ATOM 689 C C . ASN A 1 80 ? 8.802 -6.654 -10.885 1.00 54.91 80 ASN A C 1
ATOM 691 O O . ASN A 1 80 ? 7.813 -6.034 -10.493 1.00 54.91 80 ASN A O 1
ATOM 695 N N . ASN A 1 81 ? 8.665 -7.780 -11.583 1.00 61.69 81 ASN A N 1
ATOM 696 C CA . ASN A 1 81 ? 7.393 -8.460 -11.803 1.00 61.69 81 ASN A CA 1
ATOM 697 C C . ASN A 1 81 ? 7.503 -9.916 -11.316 1.00 61.69 81 ASN A C 1
ATOM 699 O O . ASN A 1 81 ? 8.004 -10.751 -12.067 1.00 61.69 81 ASN A O 1
ATOM 703 N N . PRO A 1 82 ? 6.980 -10.264 -10.127 1.00 56.31 82 PRO A N 1
ATOM 704 C CA . PRO A 1 82 ? 7.100 -11.621 -9.570 1.00 56.31 82 PRO A CA 1
ATOM 705 C C . PRO A 1 82 ? 6.319 -12.665 -10.382 1.00 56.31 82 PRO A C 1
ATOM 707 O O . PRO A 1 82 ? 6.505 -13.867 -10.239 1.00 56.31 82 PRO A O 1
ATOM 710 N N . ASN A 1 83 ? 5.442 -12.206 -11.278 1.00 57.06 83 ASN A N 1
ATOM 711 C CA . ASN A 1 83 ? 4.680 -13.055 -12.188 1.00 57.06 83 ASN A CA 1
ATOM 712 C C . ASN A 1 83 ? 5.291 -13.115 -13.597 1.00 57.06 83 ASN A C 1
ATOM 714 O O . ASN A 1 83 ? 4.648 -13.628 -14.510 1.00 57.06 83 ASN A O 1
ATOM 718 N N . SER A 1 84 ? 6.470 -12.523 -13.815 1.00 64.44 84 SER A N 1
ATOM 719 C CA . SER A 1 84 ? 7.119 -12.530 -15.133 1.00 64.44 84 SER A CA 1
ATOM 720 C C . SER A 1 84 ? 7.906 -13.799 -15.410 1.00 64.44 84 SER A C 1
ATOM 722 O O . SER A 1 84 ? 7.841 -14.297 -16.528 1.00 64.44 84 SER A O 1
ATOM 724 N N . CYS A 1 85 ? 8.640 -14.285 -14.417 1.00 67.38 85 CYS A N 1
ATOM 725 C CA . CYS A 1 85 ? 9.396 -15.519 -14.475 1.00 67.38 85 CYS A CA 1
ATOM 726 C C . CYS A 1 85 ? 9.627 -16.051 -13.062 1.00 67.38 85 CYS A C 1
ATOM 728 O O . CYS A 1 85 ? 9.494 -15.297 -12.091 1.00 67.38 85 CYS A O 1
ATOM 730 N N . LYS A 1 86 ? 9.973 -17.332 -12.948 1.00 69.69 86 LYS A N 1
ATOM 731 C CA . LYS A 1 86 ? 10.300 -17.959 -11.669 1.00 69.69 86 LYS A CA 1
ATOM 732 C C . LYS A 1 86 ? 11.477 -17.260 -10.986 1.00 69.69 86 LYS A C 1
ATOM 734 O O . LYS A 1 86 ? 11.333 -16.928 -9.833 1.00 69.69 86 LYS A O 1
ATOM 739 N N . LEU A 1 87 ? 12.544 -16.892 -11.688 1.00 68.06 87 LEU A N 1
ATOM 740 C CA . LEU A 1 87 ? 13.666 -16.124 -11.136 1.00 68.06 87 LEU A CA 1
ATOM 741 C C . LEU A 1 87 ? 13.192 -14.826 -10.479 1.00 68.06 87 LEU A C 1
ATOM 743 O O . LEU A 1 87 ? 13.614 -14.502 -9.385 1.00 68.06 87 LEU A O 1
ATOM 747 N N . ASN A 1 88 ? 12.297 -14.070 -11.117 1.00 64.06 88 ASN A N 1
ATOM 748 C CA . ASN A 1 88 ? 11.783 -12.840 -10.514 1.00 64.06 88 ASN A CA 1
ATOM 749 C C . ASN A 1 88 ? 10.800 -13.127 -9.388 1.00 64.06 88 ASN A C 1
ATOM 751 O O . ASN A 1 88 ? 10.666 -12.301 -8.493 1.00 64.06 88 ASN A O 1
ATOM 755 N N . ARG A 1 89 ? 10.106 -14.268 -9.427 1.00 59.19 89 ARG A N 1
ATOM 756 C CA . ARG A 1 89 ? 9.354 -14.753 -8.278 1.00 59.19 89 ARG A CA 1
ATOM 757 C C . ARG A 1 89 ? 10.304 -15.061 -7.137 1.00 59.19 89 ARG A C 1
ATOM 759 O O . ARG A 1 89 ? 10.076 -14.505 -6.093 1.00 59.19 89 ARG A O 1
ATOM 766 N N . ASP A 1 90 ? 11.375 -15.805 -7.367 1.00 60.59 90 ASP A N 1
ATOM 767 C CA . ASP A 1 90 ? 12.345 -16.284 -6.384 1.00 60.59 90 ASP A CA 1
ATOM 768 C C . ASP A 1 90 ? 13.262 -15.148 -5.867 1.00 60.59 90 ASP A C 1
ATOM 770 O O . ASP A 1 90 ? 13.663 -15.155 -4.716 1.00 60.59 90 ASP A O 1
ATOM 774 N N . LEU A 1 91 ? 13.552 -14.118 -6.675 1.00 57.72 91 LEU A N 1
ATOM 775 C CA . LEU A 1 91 ? 14.268 -12.896 -6.265 1.00 57.72 91 LEU A CA 1
ATOM 776 C C . LEU A 1 91 ? 13.368 -11.907 -5.500 1.00 57.72 91 LEU A C 1
ATOM 778 O O . LEU A 1 91 ? 13.867 -11.086 -4.727 1.00 57.72 91 LEU A O 1
ATOM 782 N N . LEU A 1 92 ? 12.051 -11.923 -5.756 1.00 49.00 92 LEU A N 1
ATOM 783 C CA . LEU A 1 92 ? 11.047 -11.137 -5.019 1.00 49.00 92 LEU A CA 1
ATOM 784 C C . LEU A 1 92 ? 10.385 -11.934 -3.883 1.00 49.00 92 LEU A C 1
ATOM 786 O O . LEU A 1 92 ? 9.770 -11.327 -3.004 1.00 49.00 92 LEU A O 1
ATOM 790 N N . GLU A 1 93 ? 10.528 -13.259 -3.870 1.00 46.53 93 GLU A N 1
ATOM 791 C CA . GLU A 1 93 ? 10.520 -14.137 -2.705 1.00 46.53 93 GLU A CA 1
ATOM 792 C C . GLU A 1 93 ? 11.790 -13.766 -1.953 1.00 46.53 93 GLU A C 1
ATOM 794 O O . GLU A 1 93 ? 12.859 -14.347 -2.072 1.00 46.53 93 GLU A O 1
ATOM 799 N N . LEU A 1 94 ? 11.638 -12.636 -1.275 1.00 44.34 94 LEU A N 1
ATOM 800 C CA . LEU A 1 94 ? 12.577 -11.994 -0.389 1.00 44.34 94 LEU A CA 1
ATOM 801 C C . LEU A 1 94 ? 13.344 -13.019 0.467 1.00 44.34 94 LEU A C 1
ATOM 803 O O . LEU A 1 94 ? 12.848 -14.123 0.695 1.00 44.34 94 LEU A O 1
ATOM 807 N N . PRO A 1 95 ? 14.535 -12.630 0.960 1.00 37.41 95 PRO A N 1
ATOM 808 C CA . PRO A 1 95 ? 15.448 -13.488 1.708 1.00 37.41 95 PRO A CA 1
ATOM 809 C C . PRO A 1 95 ? 14.729 -14.292 2.793 1.00 37.41 95 PRO A C 1
ATOM 811 O O . PRO A 1 95 ? 13.668 -13.889 3.265 1.00 37.41 95 PRO A O 1
ATOM 814 N N . GLU A 1 96 ? 15.367 -15.345 3.301 1.00 44.22 96 GLU A N 1
ATOM 815 C CA . GLU A 1 96 ? 14.968 -16.077 4.518 1.00 44.22 96 GLU A CA 1
ATOM 816 C C . GLU A 1 96 ? 14.891 -15.198 5.807 1.00 44.22 96 GLU A C 1
ATOM 818 O O . GLU A 1 96 ? 15.044 -15.689 6.923 1.00 44.22 96 GLU A O 1
ATOM 823 N N . SER A 1 97 ? 14.670 -13.885 5.700 1.00 46.00 97 SER A N 1
ATOM 824 C CA . SER A 1 97 ? 14.543 -12.914 6.778 1.00 46.00 97 SER A CA 1
ATOM 825 C C . SER A 1 97 ? 13.087 -12.489 6.978 1.00 46.00 97 SER A C 1
ATOM 827 O O . SER A 1 97 ? 12.504 -11.918 6.065 1.00 46.00 97 SER A O 1
ATOM 829 N N . ASP A 1 98 ? 12.545 -12.759 8.170 1.00 50.97 98 ASP A N 1
ATOM 830 C CA . ASP A 1 98 ? 11.707 -11.932 9.078 1.00 50.97 98 ASP A CA 1
ATOM 831 C C . ASP A 1 98 ? 10.842 -10.754 8.536 1.00 50.97 98 ASP A C 1
ATOM 833 O O . ASP A 1 98 ? 10.496 -9.827 9.272 1.00 50.97 98 ASP A O 1
ATOM 837 N N . ASP A 1 99 ? 10.474 -10.732 7.256 1.00 57.25 99 ASP A N 1
ATOM 838 C CA . ASP A 1 99 ? 9.693 -9.654 6.657 1.00 57.25 99 ASP A CA 1
ATOM 839 C C . ASP A 1 99 ? 8.211 -9.831 7.015 1.00 57.25 99 ASP A C 1
ATOM 841 O O . ASP A 1 99 ? 7.546 -10.814 6.684 1.00 57.25 99 ASP A O 1
ATOM 845 N N . ASN A 1 100 ? 7.675 -8.839 7.721 1.00 75.75 100 ASN A N 1
ATOM 846 C CA . ASN A 1 100 ? 6.333 -8.878 8.285 1.00 75.75 100 ASN A CA 1
ATOM 847 C C . ASN A 1 100 ? 5.243 -8.949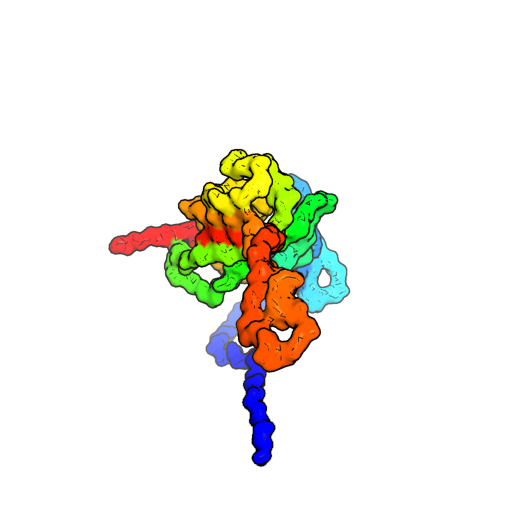 7.189 1.00 75.75 100 ASN A C 1
ATOM 849 O O . ASN A 1 100 ? 5.137 -8.064 6.334 1.00 75.75 100 ASN A O 1
ATOM 853 N N . VAL A 1 101 ? 4.388 -9.978 7.250 1.00 80.50 101 VAL A N 1
ATOM 854 C CA . VAL A 1 101 ? 3.318 -10.285 6.275 1.00 80.50 101 VAL A CA 1
ATOM 855 C C . VAL A 1 101 ? 2.397 -9.089 5.985 1.00 80.50 101 VAL A C 1
ATOM 857 O O . VAL A 1 101 ? 1.907 -8.923 4.862 1.00 80.50 101 VAL A O 1
ATOM 860 N N . GLU A 1 102 ? 2.169 -8.213 6.964 1.00 86.62 102 GLU A N 1
ATOM 861 C CA . GLU A 1 102 ? 1.330 -7.022 6.786 1.00 86.62 102 GLU A CA 1
ATOM 862 C C . GLU A 1 102 ? 2.002 -5.976 5.877 1.00 86.62 102 GLU A C 1
ATOM 864 O O . GLU A 1 102 ? 1.333 -5.325 5.069 1.00 86.62 102 GLU A O 1
ATOM 869 N N . ILE A 1 103 ? 3.333 -5.855 5.935 1.00 88.75 103 ILE A N 1
ATOM 870 C CA . ILE A 1 103 ? 4.106 -4.989 5.034 1.00 88.75 103 ILE A CA 1
ATOM 871 C C . ILE A 1 103 ? 4.126 -5.565 3.621 1.00 88.75 103 ILE A C 1
ATOM 873 O O . ILE A 1 103 ? 3.960 -4.813 2.660 1.00 88.75 103 ILE A O 1
ATOM 877 N N . LEU A 1 104 ? 4.261 -6.885 3.476 1.00 83.12 104 LEU A N 1
ATOM 878 C CA . LEU A 1 104 ? 4.142 -7.546 2.172 1.00 83.12 104 LEU A CA 1
ATOM 879 C C . LEU A 1 104 ? 2.760 -7.303 1.555 1.00 83.12 104 LEU A C 1
ATOM 881 O O . LEU A 1 104 ? 2.655 -6.945 0.382 1.00 83.12 104 LEU A O 1
ATOM 885 N N . SER A 1 105 ? 1.704 -7.386 2.367 1.00 83.31 105 SER A N 1
ATOM 886 C CA . SER A 1 105 ? 0.334 -7.077 1.943 1.00 83.31 105 SER A CA 1
ATOM 887 C C . SER A 1 105 ? 0.188 -5.624 1.479 1.00 83.31 105 SER A C 1
ATOM 889 O O . SER A 1 105 ? -0.483 -5.355 0.482 1.00 83.31 105 SER A O 1
ATOM 891 N N . LEU A 1 106 ? 0.851 -4.678 2.156 1.00 89.56 106 LEU A N 1
ATOM 892 C CA . LEU A 1 106 ? 0.896 -3.277 1.734 1.00 89.56 106 LEU A CA 1
ATOM 893 C C . LEU A 1 106 ? 1.630 -3.101 0.399 1.00 89.56 106 LEU A C 1
ATOM 895 O O . LEU A 1 106 ? 1.093 -2.448 -0.498 1.00 89.56 106 LEU A O 1
ATOM 899 N N . LYS A 1 107 ? 2.811 -3.713 0.232 1.00 89.81 107 LYS A N 1
ATOM 900 C CA . LYS A 1 107 ? 3.564 -3.688 -1.036 1.00 89.81 107 LYS A CA 1
ATOM 901 C C . LYS A 1 107 ? 2.718 -4.234 -2.186 1.00 89.81 107 LYS A C 1
ATOM 903 O O . LYS A 1 107 ? 2.612 -3.586 -3.227 1.00 89.81 107 LYS A O 1
ATOM 908 N N . GLN A 1 108 ? 2.063 -5.374 -1.974 1.00 82.25 108 GLN A N 1
ATOM 909 C CA . GLN A 1 108 ? 1.201 -6.003 -2.970 1.00 82.25 108 GLN A CA 1
ATOM 910 C C . GLN A 1 108 ? 0.008 -5.109 -3.336 1.00 82.25 108 GLN A C 1
ATOM 912 O O . GLN A 1 108 ? -0.250 -4.879 -4.516 1.00 82.25 108 GLN A O 1
ATOM 917 N N . ALA A 1 109 ? -0.672 -4.519 -2.346 1.00 85.69 109 ALA A N 1
ATOM 918 C CA . ALA A 1 109 ? -1.797 -3.614 -2.588 1.00 85.69 109 ALA A CA 1
ATOM 919 C C . ALA A 1 109 ? -1.390 -2.369 -3.399 1.00 85.69 109 ALA A C 1
ATOM 921 O O . ALA A 1 109 ? -2.135 -1.930 -4.284 1.00 85.69 109 ALA A O 1
ATOM 922 N N . ILE A 1 110 ? -0.203 -1.810 -3.132 1.00 89.75 110 ILE A N 1
ATOM 923 C CA . ILE A 1 110 ? 0.369 -0.717 -3.930 1.00 89.75 110 ILE A CA 1
ATOM 924 C C . ILE A 1 110 ? 0.635 -1.201 -5.359 1.00 89.75 110 ILE A C 1
ATOM 926 O O . ILE A 1 110 ? 0.198 -0.558 -6.315 1.00 89.75 110 ILE A O 1
ATOM 930 N N . PHE A 1 111 ? 1.295 -2.348 -5.518 1.00 86.50 111 PHE A N 1
ATOM 931 C CA . PHE A 1 111 ? 1.651 -2.906 -6.821 1.00 86.50 111 PHE A CA 1
ATOM 932 C C . PHE A 1 111 ? 0.429 -3.210 -7.703 1.00 86.50 111 PHE A C 1
ATOM 934 O O . PHE A 1 111 ? 0.435 -2.925 -8.907 1.00 86.50 111 PHE A O 1
ATOM 941 N N . ASP A 1 112 ? -0.646 -3.741 -7.124 1.00 83.06 112 ASP A N 1
ATOM 942 C CA . ASP A 1 112 ? -1.910 -3.984 -7.828 1.00 83.06 112 ASP A CA 1
ATOM 943 C C . ASP A 1 112 ? -2.605 -2.680 -8.208 1.00 83.06 112 ASP A C 1
ATOM 945 O O . ASP A 1 112 ? -3.112 -2.532 -9.322 1.00 83.06 112 ASP A O 1
ATOM 949 N N . SER A 1 113 ? -2.523 -1.676 -7.341 1.00 86.69 113 SER A N 1
ATOM 950 C CA . SER A 1 113 ? -3.030 -0.337 -7.633 1.00 86.69 113 SER A CA 1
ATOM 951 C C . SER A 1 113 ? -2.241 0.369 -8.736 1.00 86.69 113 SER A C 1
ATOM 953 O O . SER A 1 113 ? -2.787 1.212 -9.449 1.00 86.69 113 SER A O 1
ATOM 955 N N . LEU A 1 114 ? -0.972 0.013 -8.949 1.00 86.12 114 LEU A N 1
ATOM 956 C CA . LEU A 1 114 ? -0.220 0.472 -10.116 1.00 86.12 114 LEU A CA 1
ATOM 957 C C . LEU A 1 114 ? -0.729 -0.171 -11.420 1.00 86.12 114 LEU A C 1
ATOM 959 O O . LEU A 1 114 ? -0.655 0.487 -12.452 1.00 86.12 114 LEU A O 1
ATOM 963 N N . ALA A 1 115 ? -1.299 -1.384 -11.376 1.00 76.94 115 ALA A N 1
ATOM 964 C CA . ALA A 1 115 ? -1.791 -2.137 -12.543 1.00 76.94 115 ALA A CA 1
ATOM 965 C C . ALA A 1 115 ? -3.068 -1.590 -13.185 1.00 76.94 115 ALA A C 1
ATOM 967 O O . ALA A 1 115 ? -3.337 -1.884 -14.350 1.00 76.94 115 ALA A O 1
ATOM 968 N N . ASP A 1 116 ? -3.896 -0.877 -12.418 1.00 67.81 116 ASP A N 1
ATOM 969 C CA . ASP A 1 116 ? -5.271 -0.524 -12.798 1.00 67.81 116 ASP A CA 1
ATOM 970 C C . ASP A 1 116 ? -5.339 0.628 -13.827 1.00 67.81 116 ASP A C 1
ATOM 972 O O . ASP A 1 116 ? -6.091 1.591 -13.684 1.00 67.81 116 ASP A O 1
ATOM 976 N N . VAL A 1 117 ? -4.496 0.586 -14.864 1.00 65.50 117 VAL A N 1
ATOM 977 C CA . VAL A 1 117 ? -4.496 1.543 -15.975 1.00 65.50 117 VAL A CA 1
ATOM 978 C C . VAL A 1 117 ? -4.666 0.798 -17.289 1.00 65.50 117 VAL A C 1
ATOM 980 O O . VAL A 1 117 ? -3.725 0.239 -17.853 1.00 65.50 117 VAL A O 1
ATOM 983 N N . ARG A 1 118 ? -5.881 0.853 -17.836 1.00 62.81 118 ARG A N 1
ATOM 984 C CA . ARG A 1 118 ? -6.215 0.183 -19.103 1.00 62.81 118 ARG A CA 1
ATOM 985 C C . ARG A 1 118 ? -5.737 0.932 -20.349 1.00 62.81 118 ARG A C 1
ATOM 987 O O . ARG A 1 118 ? -5.724 0.337 -21.418 1.00 62.81 118 ARG A O 1
ATOM 994 N N . TYR A 1 119 ? -5.342 2.204 -20.232 1.00 61.12 119 TYR A N 1
ATOM 995 C CA . TYR A 1 119 ? -5.071 3.064 -21.390 1.00 61.12 119 TYR A CA 1
ATOM 996 C C . TYR A 1 119 ? -3.602 3.483 -21.498 1.00 61.12 119 TYR A C 1
ATOM 998 O O . TYR A 1 119 ? -3.009 3.958 -20.522 1.00 61.12 119 TYR A O 1
ATOM 1006 N N . THR A 1 120 ? -3.012 3.288 -22.678 1.00 58.56 120 THR A N 1
ATOM 1007 C CA . THR A 1 120 ? -1.664 3.762 -23.019 1.00 58.56 120 THR A CA 1
ATOM 1008 C C . THR A 1 120 ? -1.683 5.289 -23.073 1.00 58.56 120 THR A C 1
ATOM 1010 O O . THR A 1 120 ? -2.577 5.848 -23.700 1.00 58.56 120 THR A O 1
ATOM 1013 N N . PRO A 1 121 ? -0.756 5.983 -22.400 1.00 59.03 121 PRO A N 1
ATOM 1014 C CA . PRO A 1 121 ? -0.799 7.434 -22.342 1.00 59.03 121 PRO A CA 1
ATOM 1015 C C . PRO A 1 121 ? -0.528 8.065 -23.710 1.00 59.03 121 PRO A C 1
ATOM 1017 O O . PRO A 1 121 ? 0.396 7.652 -24.407 1.00 59.03 121 PRO A O 1
ATOM 1020 N N . GLU A 1 122 ? -1.305 9.087 -24.061 1.00 53.41 122 GLU A N 1
ATOM 1021 C CA . GLU A 1 122 ? -0.998 9.988 -25.172 1.00 53.41 122 GLU A CA 1
ATOM 1022 C C . GLU A 1 122 ? -0.091 11.117 -24.648 1.00 53.41 122 GLU A C 1
ATOM 1024 O O . GLU A 1 122 ? -0.475 11.865 -23.750 1.00 53.41 122 GLU A O 1
ATOM 1029 N N . GLY A 1 123 ? 1.134 11.229 -25.170 1.00 58.22 123 GLY A N 1
ATOM 1030 C CA . GLY A 1 123 ? 2.115 12.240 -24.749 1.00 58.22 123 GLY A CA 1
ATOM 1031 C C . GLY A 1 123 ? 3.137 11.760 -23.707 1.00 58.22 123 GLY A C 1
ATOM 1032 O O . GLY A 1 123 ? 3.314 10.566 -23.472 1.00 58.22 123 GLY A O 1
ATOM 1033 N N . SER A 1 124 ? 3.876 12.705 -23.119 1.00 53.31 124 SER A N 1
ATOM 1034 C CA . SER A 1 124 ? 5.073 12.424 -22.310 1.00 53.31 124 SER A CA 1
ATOM 1035 C C . SER A 1 124 ? 4.845 12.202 -20.823 1.00 53.31 124 SER A C 1
ATOM 1037 O O . SER A 1 124 ? 5.621 11.505 -20.171 1.00 53.31 124 SER A O 1
ATOM 1039 N N . ILE A 1 125 ? 3.776 12.777 -20.282 1.00 56.88 125 ILE A N 1
ATOM 1040 C CA . ILE A 1 125 ? 3.289 12.493 -18.939 1.00 56.88 125 ILE A CA 1
ATOM 1041 C C . ILE A 1 125 ? 1.904 11.911 -19.148 1.00 56.88 125 ILE A C 1
ATOM 1043 O O . ILE A 1 125 ? 0.990 12.603 -19.590 1.00 56.88 125 ILE A O 1
ATOM 1047 N N . GLY A 1 126 ? 1.775 10.612 -18.901 1.00 62.19 126 GLY A N 1
ATOM 1048 C CA . GLY A 1 126 ? 0.491 9.943 -18.968 1.00 62.19 126 GLY A CA 1
ATOM 1049 C C . GLY A 1 126 ? -0.490 10.421 -17.910 1.00 62.19 126 GLY A C 1
ATOM 1050 O O . GLY A 1 126 ? -0.182 11.274 -17.081 1.00 62.19 126 GLY A O 1
ATOM 1051 N N . HIS A 1 127 ? -1.676 9.816 -17.902 1.00 69.31 127 HIS A N 1
ATOM 1052 C CA . HIS A 1 127 ? -2.687 10.076 -16.881 1.00 69.31 127 HIS A CA 1
ATOM 1053 C C . HIS A 1 127 ? -2.108 9.935 -15.467 1.00 69.31 127 HIS A C 1
ATOM 1055 O O . HIS A 1 127 ? -1.590 8.876 -15.096 1.00 69.31 127 HIS A O 1
ATOM 1061 N N . GLN A 1 128 ? -2.229 11.009 -14.686 1.00 83.38 128 GLN A N 1
ATOM 1062 C CA . GLN A 1 128 ? -1.952 11.003 -13.257 1.00 83.38 128 GLN A CA 1
ATOM 1063 C C . GLN A 1 128 ? -3.240 10.728 -12.488 1.00 83.38 128 GLN A C 1
ATOM 1065 O O . GLN A 1 128 ? -4.307 11.226 -12.847 1.00 83.38 128 GLN A O 1
ATOM 1070 N N . ALA A 1 129 ? -3.149 9.927 -11.433 1.00 86.31 129 ALA A N 1
ATOM 1071 C CA . ALA A 1 129 ? -4.273 9.645 -10.555 1.00 86.31 129 ALA A CA 1
ATOM 1072 C C . ALA A 1 129 ? -3.792 9.552 -9.112 1.00 86.31 129 ALA A C 1
ATOM 1074 O O . ALA A 1 129 ? -2.802 8.875 -8.831 1.00 86.31 129 ALA A O 1
ATOM 1075 N N . ARG A 1 130 ? -4.514 10.197 -8.197 1.00 92.06 130 ARG A N 1
ATOM 1076 C CA . ARG A 1 130 ? -4.303 10.026 -6.761 1.00 92.06 130 ARG A CA 1
ATOM 1077 C C . ARG A 1 130 ? -5.024 8.760 -6.310 1.00 92.06 130 ARG A C 1
ATOM 1079 O O . ARG A 1 130 ? -6.223 8.624 -6.534 1.00 92.06 130 ARG A O 1
ATOM 1086 N N . ILE A 1 131 ? -4.283 7.835 -5.718 1.00 93.81 131 ILE A N 1
ATOM 1087 C CA . ILE A 1 131 ? -4.751 6.507 -5.332 1.00 93.81 131 ILE A CA 1
ATOM 1088 C C . ILE A 1 131 ? -4.542 6.330 -3.835 1.00 93.81 131 ILE A C 1
ATOM 1090 O O . ILE A 1 131 ? -3.491 6.699 -3.322 1.00 93.81 131 ILE A O 1
ATOM 1094 N N . THR A 1 132 ? -5.517 5.733 -3.155 1.00 95.88 132 THR A N 1
ATOM 1095 C CA . THR A 1 132 ? -5.404 5.337 -1.749 1.00 95.88 132 THR A CA 1
ATOM 1096 C C . THR A 1 132 ? -5.564 3.833 -1.646 1.00 95.88 132 THR A C 1
ATOM 1098 O O . THR A 1 132 ? -6.605 3.293 -2.022 1.00 95.88 132 THR A O 1
ATOM 1101 N N . VAL A 1 133 ? -4.556 3.162 -1.097 1.00 94.06 133 VAL A N 1
ATOM 1102 C CA . VAL A 1 133 ? -4.649 1.752 -0.717 1.00 94.06 133 VAL A CA 1
ATOM 1103 C C . VAL A 1 133 ? -4.894 1.639 0.776 1.00 94.06 133 VAL A C 1
ATOM 1105 O O . VAL A 1 133 ? -4.444 2.476 1.561 1.00 94.06 133 VAL A O 1
ATOM 1108 N N . LYS A 1 134 ? -5.639 0.611 1.171 1.00 94.69 134 LYS A N 1
ATOM 1109 C CA . LYS A 1 134 ? -6.034 0.388 2.557 1.00 94.69 134 LYS A CA 1
ATOM 1110 C C . LYS A 1 134 ? -5.719 -1.047 2.946 1.00 94.69 134 LYS A C 1
ATOM 1112 O O . LYS A 1 134 ? -6.268 -1.969 2.348 1.00 94.69 134 LYS A O 1
ATOM 1117 N N . VAL A 1 135 ? -4.886 -1.220 3.967 1.00 91.62 135 VAL A N 1
ATOM 1118 C CA . VAL A 1 135 ? -4.398 -2.535 4.412 1.00 91.62 135 VAL A CA 1
ATOM 1119 C C . VAL A 1 135 ? -4.427 -2.601 5.943 1.00 91.62 135 VAL A C 1
ATOM 1121 O O . VAL A 1 135 ? -4.167 -1.584 6.595 1.00 91.62 135 VAL A O 1
ATOM 1124 N N . PRO A 1 136 ? -4.822 -3.735 6.549 1.00 88.62 136 PRO A N 1
ATOM 1125 C CA . PRO A 1 136 ? -4.711 -3.900 7.992 1.00 88.62 136 PRO A CA 1
ATOM 1126 C C . PRO A 1 136 ? -3.230 -3.983 8.374 1.00 88.62 136 PRO A C 1
ATOM 1128 O O . PRO A 1 136 ? -2.485 -4.760 7.786 1.00 88.62 136 PRO A O 1
ATOM 1131 N N . VAL A 1 137 ? -2.811 -3.160 9.333 1.00 89.81 137 VAL A N 1
ATOM 1132 C CA . VAL A 1 137 ? -1.443 -3.177 9.872 1.00 89.81 137 VAL A CA 1
ATOM 1133 C C . VAL A 1 137 ? -1.541 -2.984 11.375 1.00 89.81 137 VAL A C 1
ATOM 1135 O O . VAL A 1 137 ? -2.084 -1.971 11.828 1.00 89.81 137 VAL A O 1
ATOM 1138 N N . SER A 1 138 ? -1.046 -3.952 12.139 1.00 90.56 138 SER A N 1
ATOM 1139 C CA . SER A 1 138 ? -1.039 -3.929 13.596 1.00 90.56 138 SER A CA 1
ATOM 1140 C C . SER A 1 138 ? -0.141 -2.815 14.141 1.00 90.56 138 SER A C 1
ATOM 1142 O O . SER A 1 138 ? 0.741 -2.287 13.458 1.00 90.56 138 SER A O 1
ATOM 1144 N N . ALA A 1 139 ? -0.357 -2.441 15.402 1.00 91.19 139 ALA A N 1
ATOM 1145 C CA . ALA A 1 139 ? 0.472 -1.434 16.060 1.00 91.19 139 ALA A CA 1
ATOM 1146 C C . ALA A 1 139 ? 1.915 -1.891 16.259 1.00 91.19 139 ALA A C 1
ATOM 1148 O O . ALA A 1 139 ? 2.826 -1.068 16.172 1.00 91.19 139 ALA A O 1
ATOM 1149 N N . GLU A 1 140 ? 2.117 -3.186 16.493 1.00 90.75 140 GLU A N 1
ATOM 1150 C CA . GLU A 1 140 ? 3.435 -3.797 16.646 1.00 90.75 140 GLU A CA 1
ATOM 1151 C C . GLU A 1 140 ? 4.213 -3.692 15.337 1.00 90.75 140 GLU A C 1
ATOM 1153 O O . GLU A 1 140 ? 5.290 -3.095 15.310 1.00 90.75 140 GLU A O 1
ATOM 1158 N N . THR A 1 141 ? 3.613 -4.141 14.231 1.00 91.94 141 THR A N 1
ATOM 1159 C CA . THR A 1 141 ? 4.210 -4.018 12.900 1.00 91.94 141 THR A CA 1
ATOM 1160 C C . THR A 1 141 ? 4.486 -2.570 12.539 1.00 91.94 141 THR A C 1
ATOM 1162 O O . THR A 1 141 ? 5.597 -2.243 12.124 1.00 91.94 141 THR A O 1
ATOM 1165 N N . PHE A 1 142 ? 3.498 -1.680 12.687 1.00 93.88 142 PHE A N 1
ATOM 1166 C CA . PHE A 1 142 ? 3.659 -0.275 12.316 1.00 93.88 142 PHE A CA 1
ATOM 1167 C C . PHE A 1 142 ? 4.777 0.391 13.129 1.00 93.88 142 PHE A C 1
ATOM 1169 O O . PHE A 1 142 ? 5.574 1.159 12.589 1.00 93.88 142 PHE A O 1
ATOM 1176 N N . SER A 1 143 ? 4.889 0.057 14.415 1.00 92.50 143 SER A N 1
ATOM 1177 C CA . SER A 1 143 ? 5.945 0.595 15.271 1.00 92.50 143 SER A CA 1
ATOM 1178 C C . SER A 1 143 ? 7.323 0.040 14.902 1.00 92.50 143 SER A C 1
ATOM 1180 O O . SER A 1 143 ? 8.268 0.817 14.766 1.00 92.50 143 SER A O 1
ATOM 1182 N N . ALA A 1 144 ? 7.435 -1.269 14.661 1.00 91.75 144 ALA A N 1
ATOM 1183 C CA . ALA A 1 144 ? 8.684 -1.926 14.270 1.00 91.75 144 ALA A CA 1
ATOM 1184 C C . ALA A 1 144 ? 9.191 -1.503 12.880 1.00 91.75 144 ALA A C 1
ATOM 1186 O O . ALA A 1 144 ? 10.384 -1.595 12.597 1.00 91.75 144 ALA A O 1
ATOM 1187 N N . THR A 1 145 ? 8.301 -1.027 12.007 1.00 92.31 145 THR A N 1
ATOM 1188 C CA . THR A 1 145 ? 8.625 -0.720 10.607 1.00 92.31 145 THR A CA 1
ATOM 1189 C C . THR A 1 145 ? 8.648 0.784 10.347 1.00 92.31 145 THR A C 1
ATOM 1191 O O . THR A 1 145 ? 9.709 1.341 10.080 1.00 92.31 145 THR A O 1
ATOM 1194 N N . PHE A 1 146 ? 7.514 1.471 10.480 1.00 94.19 146 PHE A N 1
ATOM 1195 C CA . PHE A 1 146 ? 7.390 2.901 10.203 1.00 94.19 146 PHE A CA 1
ATOM 1196 C C . PHE A 1 146 ? 8.007 3.760 11.309 1.00 94.19 146 PHE A C 1
ATOM 1198 O O . PHE A 1 146 ? 8.881 4.573 11.017 1.00 94.19 146 PHE A O 1
ATOM 1205 N N . ARG A 1 147 ? 7.619 3.577 12.581 1.00 93.75 147 ARG A N 1
ATOM 1206 C CA . ARG A 1 147 ? 8.149 4.417 13.682 1.00 93.75 147 ARG A CA 1
ATOM 1207 C C . ARG A 1 147 ? 9.633 4.190 13.947 1.00 93.75 147 ARG A C 1
ATOM 1209 O O . ARG A 1 147 ? 10.342 5.130 14.297 1.00 93.75 147 ARG A O 1
ATOM 1216 N N . ALA A 1 148 ? 10.104 2.953 13.801 1.00 92.38 148 ALA A N 1
ATOM 1217 C CA . ALA A 1 148 ? 11.509 2.622 14.007 1.00 92.38 148 ALA A CA 1
ATOM 1218 C C . ALA A 1 148 ? 12.419 3.267 12.950 1.00 92.38 148 ALA A C 1
ATOM 1220 O O . ALA A 1 148 ? 13.523 3.696 13.280 1.00 92.38 148 ALA A O 1
ATOM 1221 N N . LYS A 1 149 ? 11.957 3.349 11.693 1.00 92.81 149 LYS A N 1
ATOM 1222 C CA . LYS A 1 149 ? 12.783 3.789 10.558 1.00 92.81 149 LYS A CA 1
ATOM 1223 C C . LYS A 1 149 ? 12.557 5.245 10.143 1.00 92.81 149 LYS A C 1
ATOM 1225 O O . LYS A 1 149 ? 13.468 5.854 9.590 1.00 92.81 149 LYS A O 1
ATOM 1230 N N . ILE A 1 150 ? 11.383 5.821 10.409 1.00 93.56 150 ILE A N 1
ATOM 1231 C CA . ILE A 1 150 ? 11.016 7.170 9.958 1.00 93.56 150 ILE A CA 1
ATOM 1232 C C . ILE A 1 150 ? 10.947 8.128 11.145 1.00 93.56 150 ILE A C 1
ATOM 1234 O O . ILE A 1 150 ? 10.007 8.108 11.935 1.00 93.56 150 ILE A O 1
ATOM 1238 N N . GLN A 1 151 ? 11.918 9.040 11.223 1.00 90.38 151 GLN A N 1
ATOM 1239 C CA . GLN A 1 151 ? 12.048 9.992 12.334 1.00 90.38 151 GLN A CA 1
ATOM 1240 C C . GLN A 1 151 ? 10.870 10.970 12.454 1.00 90.38 151 GLN A C 1
ATOM 1242 O O . GLN A 1 151 ? 10.568 11.440 13.547 1.00 90.38 151 GLN A O 1
ATOM 1247 N N . LYS A 1 152 ? 10.202 11.278 11.336 1.00 91.06 152 LYS A N 1
ATOM 1248 C CA . LYS A 1 152 ? 9.062 12.203 11.290 1.00 91.06 152 LYS A CA 1
ATOM 1249 C C . LYS A 1 152 ? 7.811 11.654 11.982 1.00 91.06 152 LYS A C 1
ATOM 1251 O O . LYS A 1 152 ? 6.924 12.428 12.335 1.00 91.06 152 LYS A O 1
ATOM 1256 N N . ILE A 1 153 ? 7.717 10.336 12.153 1.00 91.56 153 ILE A N 1
ATOM 1257 C CA . ILE A 1 153 ? 6.558 9.703 12.776 1.00 91.56 153 ILE A CA 1
ATOM 1258 C C . ILE A 1 153 ? 6.763 9.685 14.299 1.00 91.56 153 ILE A C 1
ATOM 1260 O O . ILE A 1 153 ? 7.786 9.179 14.766 1.00 91.56 153 ILE A O 1
ATOM 1264 N N . PRO A 1 154 ? 5.803 10.197 15.094 1.00 87.06 154 PRO A N 1
ATOM 1265 C CA . PRO A 1 154 ? 5.878 10.129 16.548 1.00 87.06 154 PRO A CA 1
ATOM 1266 C C . PRO A 1 154 ? 6.048 8.692 17.052 1.00 87.06 154 PRO A C 1
ATOM 1268 O O . PRO A 1 154 ? 5.386 7.766 16.578 1.00 87.06 154 PRO A O 1
ATOM 1271 N N . LYS A 1 155 ? 6.912 8.520 18.059 1.00 85.69 155 LYS A N 1
ATOM 1272 C CA . LYS A 1 155 ? 7.168 7.230 18.725 1.00 85.69 155 LYS A CA 1
ATOM 1273 C C . LYS A 1 155 ? 6.109 6.848 19.769 1.00 85.69 155 LYS A C 1
ATOM 1275 O O . LYS A 1 155 ? 6.290 5.861 20.473 1.00 85.69 155 LYS A O 1
ATOM 1280 N N . ASP A 1 156 ? 5.048 7.642 19.912 1.00 85.62 156 ASP A N 1
ATOM 1281 C CA . ASP A 1 156 ? 3.912 7.295 20.771 1.00 85.62 156 ASP A CA 1
ATOM 1282 C C . ASP A 1 156 ? 3.131 6.099 20.203 1.00 85.62 156 ASP A C 1
ATOM 1284 O O . ASP A 1 156 ? 3.511 5.562 19.177 1.00 85.62 156 ASP A O 1
ATOM 1288 N N . ASN A 1 157 ? 2.046 5.663 20.847 1.00 77.12 157 ASN A N 1
ATOM 1289 C CA . ASN A 1 157 ? 1.152 4.620 20.315 1.00 77.12 157 ASN A CA 1
ATOM 1290 C C . ASN A 1 157 ? -0.126 5.194 19.677 1.00 77.12 157 ASN A C 1
ATOM 1292 O O . ASN A 1 157 ? -1.097 4.467 19.465 1.00 77.12 157 ASN A O 1
ATOM 1296 N N . GLY A 1 158 ? -0.141 6.497 19.390 1.00 85.25 158 GLY A N 1
ATOM 1297 C CA . GLY A 1 158 ? -1.299 7.212 18.869 1.00 85.25 158 GLY A CA 1
ATOM 1298 C C . GLY A 1 158 ? -1.576 6.928 17.395 1.00 85.25 158 GLY A C 1
ATOM 1299 O O . GLY A 1 158 ? -0.830 6.219 16.718 1.00 85.25 158 GLY A O 1
ATOM 1300 N N . ASN A 1 159 ? -2.664 7.507 16.891 1.00 90.44 159 ASN A N 1
ATOM 1301 C CA . ASN A 1 159 ? -2.915 7.549 15.454 1.00 90.44 159 ASN A CA 1
ATOM 1302 C C . ASN A 1 159 ? -1.877 8.458 14.779 1.00 90.44 159 ASN A C 1
ATOM 1304 O O . ASN A 1 159 ? -1.438 9.453 15.350 1.00 90.44 159 ASN A O 1
ATOM 1308 N N . VAL A 1 160 ? -1.532 8.134 13.541 1.00 93.88 160 VAL A N 1
ATOM 1309 C CA . VAL A 1 160 ? -0.568 8.861 12.720 1.00 93.88 160 VAL A CA 1
ATOM 1310 C C . VAL A 1 160 ? -1.280 9.436 11.509 1.00 93.88 160 VAL A C 1
ATOM 1312 O O . VAL A 1 160 ? -2.058 8.746 10.858 1.00 93.88 160 VAL A O 1
ATOM 1315 N N . ASP A 1 161 ? -0.976 10.690 11.193 1.00 95.19 161 ASP A N 1
ATOM 1316 C CA . ASP A 1 161 ? -1.386 11.365 9.966 1.00 95.19 161 ASP A CA 1
ATOM 1317 C C . ASP A 1 161 ? -0.217 12.239 9.502 1.00 95.19 161 ASP A C 1
ATOM 1319 O O . ASP A 1 161 ? 0.153 13.207 10.171 1.00 95.19 161 ASP A O 1
ATOM 1323 N N . CYS A 1 162 ? 0.449 11.843 8.417 1.00 95.19 162 CYS A N 1
ATOM 1324 C CA . CYS A 1 162 ? 1.632 12.549 7.946 1.00 95.19 162 CYS A CA 1
ATOM 1325 C C . CYS A 1 162 ? 1.854 12.412 6.438 1.00 95.19 162 CYS A C 1
ATOM 1327 O O . CYS A 1 162 ? 1.352 11.507 5.775 1.00 95.19 162 CYS A O 1
ATOM 1329 N N . ASN A 1 163 ? 2.653 13.331 5.902 1.00 96.75 163 ASN A N 1
ATOM 1330 C CA . ASN A 1 163 ? 3.144 13.292 4.529 1.00 96.75 163 ASN A CA 1
ATOM 1331 C C . ASN A 1 163 ? 4.621 12.902 4.537 1.00 96.75 163 ASN A C 1
ATOM 1333 O O . ASN A 1 163 ? 5.408 13.547 5.237 1.00 96.75 163 ASN A O 1
ATOM 1337 N N . LEU A 1 164 ? 4.985 11.900 3.748 1.00 96.12 164 LEU A N 1
ATOM 1338 C CA . LEU A 1 164 ? 6.334 11.357 3.629 1.00 96.12 164 LEU A CA 1
ATOM 1339 C C . LEU A 1 164 ? 6.844 11.489 2.195 1.00 96.12 164 LEU A C 1
ATOM 1341 O O . LEU A 1 164 ? 6.061 11.483 1.242 1.00 96.12 164 LEU A O 1
ATOM 1345 N N . THR A 1 165 ? 8.155 11.604 2.028 1.00 95.81 165 THR A N 1
ATOM 1346 C CA . THR A 1 165 ? 8.790 11.489 0.712 1.00 95.81 165 THR A CA 1
ATOM 1347 C C . THR A 1 165 ? 8.862 10.026 0.277 1.00 95.81 165 THR A C 1
ATOM 1349 O O . THR A 1 165 ? 8.744 9.100 1.084 1.00 95.81 165 THR A O 1
ATOM 1352 N N . VAL A 1 166 ? 9.071 9.797 -1.021 1.00 93.75 166 VAL A N 1
ATOM 1353 C CA . VAL A 1 166 ? 9.299 8.445 -1.552 1.00 93.75 166 VAL A CA 1
ATOM 1354 C C . VAL A 1 166 ? 10.532 7.800 -0.912 1.00 93.75 166 VAL A C 1
ATOM 1356 O O . VAL A 1 166 ? 10.503 6.604 -0.625 1.00 93.75 166 VAL A O 1
ATOM 1359 N N . ASP A 1 167 ? 11.574 8.581 -0.625 1.00 93.31 167 ASP A N 1
ATOM 1360 C CA . ASP A 1 167 ? 12.797 8.083 0.010 1.00 93.31 167 ASP A CA 1
ATOM 1361 C C . ASP A 1 167 ? 12.534 7.618 1.446 1.00 93.31 167 ASP A C 1
ATOM 1363 O O . ASP A 1 167 ? 12.928 6.513 1.814 1.00 93.31 167 ASP A O 1
ATOM 1367 N N . GLU A 1 168 ? 11.787 8.400 2.236 1.00 94.94 168 GLU A N 1
ATOM 1368 C CA . GLU A 1 168 ? 11.389 8.021 3.599 1.00 94.94 168 GLU A CA 1
ATOM 1369 C C . GLU A 1 168 ? 10.572 6.723 3.606 1.00 94.94 168 GLU A C 1
ATOM 1371 O O . GLU A 1 168 ? 10.798 5.841 4.434 1.00 94.94 168 GLU A O 1
ATOM 1376 N N . VAL A 1 169 ? 9.643 6.571 2.659 1.00 94.88 169 VAL A N 1
ATOM 1377 C CA . VAL A 1 169 ? 8.849 5.342 2.531 1.0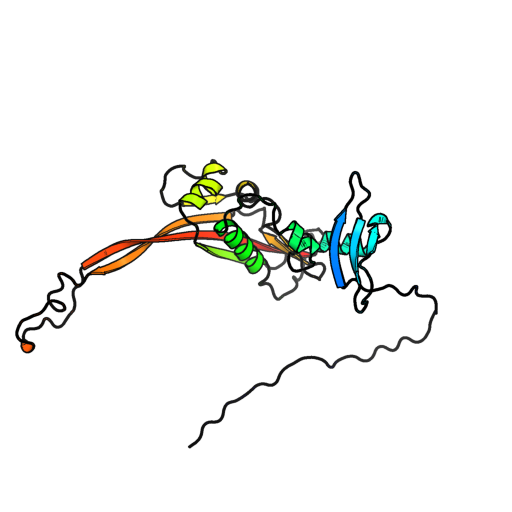0 94.88 169 VAL A CA 1
ATOM 1378 C C . VAL A 1 169 ? 9.712 4.157 2.093 1.00 94.88 169 VAL A C 1
ATOM 1380 O O . VAL A 1 169 ? 9.496 3.035 2.556 1.00 94.88 169 VAL A O 1
ATOM 1383 N N . SER A 1 170 ? 10.709 4.387 1.241 1.00 92.00 170 SER A N 1
ATOM 1384 C CA . SER A 1 170 ? 11.627 3.344 0.768 1.00 92.00 170 SER A CA 1
ATOM 1385 C C . SER A 1 170 ? 12.522 2.793 1.883 1.00 92.00 170 SER A C 1
ATOM 1387 O O . SER A 1 170 ? 12.926 1.637 1.813 1.00 92.00 170 SER A O 1
ATOM 1389 N N . LEU A 1 171 ? 12.741 3.533 2.978 1.00 91.69 171 LEU A N 1
ATOM 1390 C CA . LEU A 1 171 ? 13.371 2.976 4.188 1.00 91.69 171 LEU A CA 1
ATOM 1391 C C . LEU A 1 171 ? 12.549 1.815 4.778 1.00 91.69 171 LEU A C 1
ATOM 1393 O O . LEU A 1 171 ? 13.100 0.866 5.343 1.00 91.69 171 LEU A O 1
ATOM 1397 N N . VAL A 1 172 ? 11.221 1.881 4.648 1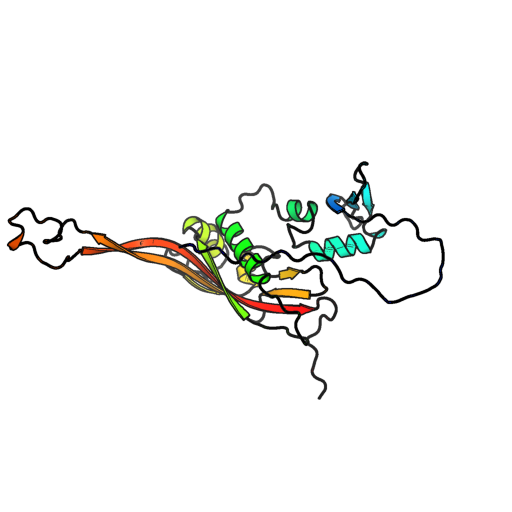.00 91.88 172 VAL A N 1
ATOM 1398 C CA . VAL A 1 172 ? 10.286 0.889 5.192 1.00 91.88 172 VAL A CA 1
ATOM 1399 C C . VAL A 1 172 ? 9.993 -0.212 4.185 1.00 91.88 172 VAL A C 1
ATOM 1401 O O . VAL A 1 172 ? 10.125 -1.389 4.509 1.00 91.88 172 VAL A O 1
ATOM 1404 N N . LEU A 1 173 ? 9.598 0.166 2.969 1.00 89.62 173 LEU A N 1
ATOM 1405 C CA . LEU A 1 173 ? 9.177 -0.773 1.930 1.00 89.62 173 LEU A CA 1
ATOM 1406 C C . LEU A 1 173 ? 10.355 -1.333 1.116 1.00 89.62 173 LEU A C 1
ATOM 1408 O O . LEU A 1 173 ? 10.155 -2.220 0.287 1.00 89.62 173 LEU A O 1
ATOM 1412 N N . GLY A 1 174 ? 11.574 -0.862 1.365 1.00 87.06 174 GLY A N 1
ATOM 1413 C CA . GLY A 1 174 ? 12.742 -1.202 0.567 1.00 87.06 174 GLY A CA 1
ATOM 1414 C C . GLY A 1 174 ? 12.661 -0.589 -0.828 1.00 87.06 174 GLY A C 1
ATOM 1415 O O . GLY A 1 174 ? 11.987 0.415 -1.061 1.00 87.06 174 GLY A O 1
ATOM 1416 N N . ASN A 1 175 ? 13.343 -1.220 -1.776 1.00 78.69 175 ASN A N 1
ATOM 1417 C CA . ASN A 1 175 ? 13.345 -0.787 -3.168 1.00 78.69 175 ASN A CA 1
ATOM 1418 C C . ASN A 1 175 ? 12.135 -1.356 -3.934 1.00 78.69 175 ASN A C 1
ATOM 1420 O O . ASN A 1 175 ? 11.431 -2.247 -3.465 1.00 78.69 175 ASN A O 1
ATOM 1424 N N . ASN A 1 176 ? 11.901 -0.849 -5.146 1.00 74.00 176 ASN A N 1
ATOM 1425 C CA . ASN A 1 176 ? 11.005 -1.437 -6.157 1.00 74.00 176 ASN A CA 1
ATOM 1426 C C . ASN A 1 176 ? 9.488 -1.441 -5.874 1.00 74.00 176 ASN A C 1
ATOM 1428 O O . ASN A 1 176 ? 8.719 -1.805 -6.759 1.00 74.00 176 ASN A O 1
ATOM 1432 N N . TRP A 1 177 ? 9.011 -0.939 -4.733 1.00 87.62 177 TRP A N 1
ATOM 1433 C CA . TRP A 1 177 ? 7.566 -0.789 -4.464 1.00 87.62 177 TRP A CA 1
ATOM 1434 C C . TRP A 1 177 ? 6.889 0.297 -5.325 1.00 87.62 177 TRP A C 1
ATOM 1436 O O . TRP A 1 177 ? 5.675 0.304 -5.520 1.00 87.62 177 TRP A O 1
ATOM 1446 N N . MET A 1 178 ? 7.683 1.240 -5.836 1.00 89.50 178 MET A N 1
ATOM 1447 C CA . MET A 1 178 ? 7.207 2.468 -6.472 1.00 89.50 178 MET A CA 1
ATOM 1448 C C . MET A 1 178 ? 6.954 2.355 -7.982 1.00 89.50 178 MET A C 1
ATOM 1450 O O . MET A 1 178 ? 6.469 3.314 -8.574 1.00 89.50 178 MET A O 1
ATOM 1454 N N . LYS A 1 179 ? 7.319 1.252 -8.646 1.00 89.12 179 LYS A N 1
ATOM 1455 C CA . LYS A 1 179 ? 7.285 1.126 -10.117 1.00 89.12 179 LYS A CA 1
ATOM 1456 C C . LYS A 1 179 ? 6.744 -0.239 -10.530 1.00 89.12 179 LYS A C 1
ATOM 1458 O O . LYS A 1 179 ? 7.077 -1.256 -9.939 1.00 89.12 179 LYS A O 1
ATOM 1463 N N . ARG A 1 180 ? 5.963 -0.265 -11.609 1.00 85.31 180 ARG A N 1
ATOM 1464 C CA . ARG A 1 180 ? 5.474 -1.482 -12.264 1.00 85.31 180 ARG A CA 1
ATOM 1465 C C . ARG A 1 180 ? 5.657 -1.372 -13.771 1.00 85.31 180 ARG A C 1
ATOM 1467 O O . ARG A 1 180 ? 5.110 -0.472 -14.409 1.00 85.31 180 ARG A O 1
ATOM 1474 N N . GLY A 1 181 ? 6.428 -2.303 -14.325 1.00 81.50 181 GLY A N 1
ATOM 1475 C CA . GLY A 1 181 ? 6.606 -2.457 -15.766 1.00 81.50 181 GLY A CA 1
ATOM 1476 C C . GLY A 1 181 ? 5.480 -3.259 -16.403 1.00 81.50 181 GLY A C 1
ATOM 1477 O O . GLY A 1 181 ? 4.907 -4.147 -15.771 1.00 81.50 181 GLY A O 1
ATOM 1478 N N . TYR A 1 182 ? 5.189 -2.967 -17.666 1.00 77.44 182 TYR A N 1
ATOM 1479 C CA . TYR A 1 182 ? 4.297 -3.777 -18.493 1.00 77.44 182 TYR A CA 1
ATOM 1480 C C . TYR A 1 182 ? 5.103 -4.533 -19.555 1.00 77.44 182 TYR A C 1
ATOM 1482 O O . TYR A 1 182 ? 6.276 -4.245 -19.783 1.00 77.44 182 TYR A O 1
ATOM 1490 N N . LYS A 1 183 ? 4.460 -5.494 -20.234 1.00 70.81 183 LYS A N 1
ATOM 1491 C CA . LYS A 1 183 ? 5.047 -6.152 -21.418 1.00 70.81 183 LYS A CA 1
ATOM 1492 C C . LYS A 1 183 ? 5.343 -5.148 -22.539 1.00 70.81 183 LYS A C 1
ATOM 1494 O O . LYS A 1 183 ? 6.269 -5.343 -23.314 1.00 70.81 183 LYS A O 1
ATOM 1499 N N . THR A 1 184 ? 4.553 -4.078 -22.618 1.00 69.94 184 THR A N 1
ATOM 1500 C CA . THR A 1 184 ? 4.804 -2.958 -23.528 1.00 69.94 184 THR A CA 1
ATOM 1501 C C . THR A 1 184 ? 5.942 -2.083 -23.005 1.00 69.94 184 THR A C 1
ATOM 1503 O O . THR A 1 184 ? 6.312 -2.154 -21.838 1.00 69.94 184 THR A O 1
ATOM 1506 N N . SER A 1 185 ? 6.454 -1.171 -23.828 1.00 72.25 185 SER A N 1
ATOM 1507 C CA . SER A 1 185 ? 7.440 -0.155 -23.430 1.00 72.25 185 SER A CA 1
ATOM 1508 C C . SER A 1 185 ? 6.916 0.869 -22.407 1.00 72.25 185 SER A C 1
ATOM 1510 O O . SER A 1 185 ? 7.485 1.942 -22.271 1.00 72.25 185 SER A O 1
ATOM 1512 N N . THR A 1 186 ? 5.846 0.581 -21.663 1.00 78.56 186 THR A N 1
ATOM 1513 C CA . THR A 1 186 ? 5.273 1.492 -20.665 1.00 78.56 186 THR A CA 1
ATOM 1514 C C . THR A 1 186 ? 5.522 1.018 -19.241 1.00 78.56 186 THR A C 1
ATOM 1516 O O . THR A 1 186 ? 5.662 -0.174 -18.973 1.00 78.56 186 THR A O 1
ATOM 1519 N N . GLU A 1 187 ? 5.527 1.964 -18.310 1.00 84.38 187 GLU A N 1
ATOM 1520 C CA . GLU A 1 187 ? 5.518 1.701 -16.876 1.00 84.38 187 GLU A CA 1
ATOM 1521 C C . GLU A 1 187 ? 4.596 2.657 -16.137 1.00 84.38 187 GLU A C 1
ATOM 1523 O O . GLU A 1 187 ? 4.388 3.800 -16.549 1.00 84.38 187 GLU A O 1
ATOM 1528 N N . THR A 1 188 ? 4.060 2.178 -15.023 1.00 88.06 188 THR A N 1
ATOM 1529 C CA . THR A 1 188 ? 3.361 2.986 -14.026 1.00 88.06 188 THR A CA 1
ATOM 1530 C C . THR A 1 188 ? 4.237 3.133 -12.803 1.00 88.06 188 THR A C 1
ATOM 1532 O O . THR A 1 188 ? 4.897 2.178 -12.402 1.00 88.06 188 THR A O 1
ATOM 1535 N N . TYR A 1 189 ? 4.232 4.311 -12.202 1.00 90.19 189 TYR A N 1
ATOM 1536 C CA . TYR A 1 189 ? 5.098 4.620 -11.079 1.00 90.19 189 TYR A CA 1
ATOM 1537 C C . TYR A 1 189 ? 4.441 5.595 -10.108 1.00 90.19 189 TYR A C 1
ATOM 1539 O O . TYR A 1 189 ? 3.528 6.337 -10.473 1.00 90.19 189 TYR A O 1
ATOM 1547 N N . VAL A 1 190 ? 4.911 5.586 -8.869 1.00 92.50 190 VAL A N 1
ATOM 1548 C CA . VAL A 1 190 ? 4.583 6.571 -7.844 1.00 92.50 190 VAL A CA 1
ATOM 1549 C C . VAL A 1 190 ? 5.383 7.842 -8.121 1.00 92.50 190 VAL A C 1
ATOM 1551 O O . VAL A 1 190 ? 6.595 7.787 -8.312 1.00 92.50 190 VAL A O 1
ATOM 1554 N N . SER A 1 191 ? 4.703 8.984 -8.192 1.00 90.94 191 SER A N 1
ATOM 1555 C CA . SER A 1 191 ? 5.310 10.284 -8.474 1.00 90.94 191 SER A CA 1
ATOM 1556 C C . SER A 1 191 ? 6.260 10.694 -7.351 1.00 90.94 191 SER A C 1
ATOM 1558 O O . SER A 1 191 ? 5.821 10.953 -6.238 1.00 90.94 191 SER A O 1
ATOM 1560 N N . GLU A 1 192 ? 7.546 10.825 -7.667 1.00 89.94 192 GLU A N 1
ATOM 1561 C CA . GLU A 1 192 ? 8.585 11.295 -6.735 1.00 89.94 192 GLU A CA 1
ATOM 1562 C C . GLU A 1 192 ? 8.446 12.789 -6.390 1.00 89.94 192 GLU A C 1
ATOM 1564 O O . GLU A 1 192 ? 8.995 13.260 -5.401 1.00 89.94 192 GLU A O 1
ATOM 1569 N N . ARG A 1 193 ? 7.694 13.549 -7.199 1.00 87.62 193 ARG A N 1
ATOM 1570 C CA . ARG A 1 193 ? 7.470 14.991 -6.992 1.00 87.62 193 ARG A CA 1
ATOM 1571 C C . ARG A 1 193 ? 6.404 15.290 -5.944 1.00 87.62 193 ARG A C 1
ATOM 1573 O O . ARG A 1 193 ? 6.304 16.427 -5.494 1.00 87.62 193 ARG A O 1
ATOM 1580 N N . GLU A 1 194 ? 5.572 14.307 -5.621 1.00 90.81 194 GLU A N 1
ATOM 1581 C CA . GLU A 1 194 ? 4.484 14.457 -4.664 1.00 90.81 194 GLU A CA 1
ATOM 1582 C C . GLU A 1 194 ? 4.745 13.609 -3.426 1.00 90.81 194 GLU A C 1
ATOM 1584 O O . GLU A 1 194 ? 5.356 12.545 -3.491 1.00 90.81 194 GLU A O 1
ATOM 1589 N N . TYR A 1 195 ? 4.249 14.078 -2.285 1.00 94.81 195 TYR A N 1
ATOM 1590 C CA . TYR A 1 195 ? 4.332 13.318 -1.048 1.00 94.81 195 TYR A CA 1
ATOM 1591 C C . TYR A 1 195 ? 3.375 12.125 -1.057 1.00 94.81 195 TYR A C 1
ATOM 1593 O O . TYR A 1 195 ? 2.261 12.187 -1.589 1.00 94.81 195 TYR A O 1
ATOM 1601 N N . VAL A 1 196 ? 3.796 11.066 -0.375 1.00 96.69 196 VAL A N 1
ATOM 1602 C CA . VAL A 1 196 ? 2.937 9.969 0.046 1.00 96.69 196 VAL A CA 1
ATOM 1603 C C . VAL A 1 196 ? 2.261 10.375 1.346 1.00 96.69 196 VAL A C 1
ATOM 1605 O O . VAL A 1 196 ? 2.920 10.651 2.344 1.00 96.69 196 VAL A O 1
ATOM 1608 N N . HIS A 1 197 ? 0.937 10.407 1.346 1.00 97.62 197 HIS A N 1
ATOM 1609 C CA . HIS A 1 197 ? 0.160 10.653 2.552 1.00 97.62 197 HIS A CA 1
ATOM 1610 C C . HIS A 1 197 ? -0.142 9.325 3.243 1.00 97.62 197 HIS A C 1
ATOM 1612 O O . HIS A 1 197 ? -0.719 8.421 2.636 1.00 97.62 197 HIS A O 1
ATOM 1618 N N . ILE A 1 198 ? 0.268 9.207 4.503 1.00 96.88 198 ILE A N 1
ATOM 1619 C CA . ILE A 1 198 ? 0.017 8.042 5.343 1.00 96.88 198 ILE A CA 1
ATOM 1620 C C . ILE A 1 198 ? -0.870 8.455 6.503 1.00 96.88 198 ILE A C 1
ATOM 1622 O O . ILE A 1 198 ? -0.513 9.322 7.299 1.00 96.88 198 ILE A O 1
ATOM 1626 N N . TRP A 1 199 ? -1.984 7.745 6.638 1.00 96.44 199 TRP A N 1
ATOM 1627 C CA . TRP A 1 199 ? -2.760 7.711 7.865 1.00 96.44 199 TRP A CA 1
ATOM 1628 C C . TRP A 1 199 ? -2.709 6.297 8.439 1.00 96.44 199 TRP A C 1
ATOM 1630 O O . TRP A 1 199 ? -2.973 5.331 7.725 1.00 96.44 199 TRP A O 1
ATOM 1640 N N . TRP A 1 200 ? -2.377 6.155 9.717 1.00 95.94 200 TRP A N 1
ATOM 1641 C CA . TRP A 1 200 ? -2.455 4.885 10.434 1.00 95.94 200 TRP A CA 1
ATOM 1642 C C . TRP A 1 200 ? -3.201 5.080 11.744 1.00 95.94 200 TRP A C 1
ATOM 1644 O O . TRP A 1 200 ? -2.978 6.055 12.457 1.00 95.94 200 TRP A O 1
ATOM 1654 N N . GLY A 1 201 ? -4.078 4.150 12.094 1.00 93.00 201 GLY A N 1
ATOM 1655 C CA . GLY A 1 201 ? -4.732 4.217 13.388 1.00 93.00 201 GLY A CA 1
ATOM 1656 C C . GLY A 1 201 ? -5.900 3.271 13.546 1.00 93.00 201 GLY A C 1
ATOM 1657 O O . GLY A 1 201 ? -6.260 2.499 12.650 1.00 93.00 201 GLY A O 1
ATOM 1658 N N . TYR A 1 202 ? -6.520 3.368 14.715 1.00 88.06 202 TYR A N 1
ATOM 1659 C CA . TYR A 1 202 ? -7.704 2.599 15.063 1.00 88.06 202 TYR A CA 1
ATOM 1660 C C . TYR A 1 202 ? -8.952 3.339 14.602 1.00 88.06 202 TYR A C 1
ATOM 1662 O O . TYR A 1 202 ? -9.191 4.491 14.971 1.00 88.06 202 TYR A O 1
ATOM 1670 N N . LYS A 1 203 ? -9.801 2.666 13.824 1.00 79.06 203 LYS A N 1
ATOM 1671 C CA . LYS A 1 203 ? -11.140 3.188 13.549 1.00 79.06 203 LYS A CA 1
ATOM 1672 C C . LYS A 1 203 ? -12.064 2.762 14.683 1.00 79.06 203 LYS A C 1
ATOM 1674 O O . LYS A 1 203 ? -12.304 1.566 14.849 1.00 79.06 203 LYS A O 1
ATOM 1679 N N . ALA A 1 204 ? -12.585 3.724 15.443 1.00 77.50 204 ALA A N 1
ATOM 1680 C CA . ALA A 1 204 ? -13.585 3.446 16.468 1.00 77.50 204 ALA A CA 1
ATOM 1681 C C . ALA A 1 204 ? -14.774 2.696 15.849 1.00 77.50 204 ALA A C 1
ATOM 1683 O O . ALA A 1 204 ? -15.285 3.073 14.788 1.00 77.50 204 ALA A O 1
ATOM 1684 N N . ARG A 1 205 ? -15.192 1.613 16.500 1.00 78.62 205 ARG A N 1
ATOM 1685 C CA . ARG A 1 205 ? -16.419 0.892 16.181 1.00 78.62 205 ARG A CA 1
ATOM 1686 C C . ARG A 1 205 ? -17.422 1.167 17.286 1.00 78.62 205 ARG A C 1
ATOM 1688 O O . ARG A 1 205 ? -17.107 1.019 18.464 1.00 78.62 205 ARG A O 1
ATOM 1695 N N . GLN A 1 206 ? -18.623 1.561 16.885 1.00 86.12 206 GLN A N 1
ATOM 1696 C CA . GLN A 1 206 ? -19.749 1.647 17.801 1.00 86.12 206 GLN A CA 1
ATOM 1697 C C . GLN A 1 206 ? -20.219 0.228 18.112 1.00 86.12 206 GLN A C 1
ATOM 1699 O O . GLN A 1 206 ? -20.530 -0.542 17.202 1.00 86.12 206 GLN A O 1
ATOM 1704 N N . GLN A 1 207 ? -20.247 -0.114 19.392 1.00 85.94 207 GLN A N 1
ATOM 1705 C CA . GLN A 1 207 ? -20.875 -1.316 19.907 1.00 85.94 207 GLN A CA 1
ATOM 1706 C C . GLN A 1 207 ? -22.161 -0.907 20.622 1.00 85.94 207 GLN A C 1
ATOM 1708 O O . GLN A 1 207 ? -22.166 -0.028 21.482 1.00 85.94 207 GLN A O 1
ATOM 1713 N N . TYR A 1 208 ? -23.263 -1.542 20.233 1.00 90.56 208 TYR A N 1
ATOM 1714 C CA . TYR A 1 208 ? -24.572 -1.323 20.835 1.00 90.56 208 TYR A CA 1
ATOM 1715 C C . TYR A 1 208 ? -24.785 -2.379 21.917 1.00 90.56 208 TYR A C 1
ATOM 1717 O O . TYR A 1 208 ? -24.992 -3.555 21.621 1.00 90.56 208 TYR A O 1
ATOM 1725 N N . CYS A 1 209 ? -24.699 -1.969 23.179 1.00 89.38 209 CYS A N 1
ATOM 1726 C CA . CYS A 1 209 ? -24.975 -2.829 24.322 1.00 89.38 209 CYS A CA 1
ATOM 1727 C C . CYS A 1 209 ? -26.439 -2.689 24.737 1.00 89.38 209 CYS A C 1
ATOM 1729 O O . CYS A 1 209 ? -26.909 -1.602 25.074 1.00 89.38 209 CYS A O 1
ATOM 1731 N N . HIS A 1 210 ? -27.151 -3.813 24.755 1.00 92.88 210 HIS A N 1
ATOM 1732 C CA . HIS A 1 210 ? -28.565 -3.870 25.127 1.00 92.88 210 HIS A CA 1
ATOM 1733 C C . HIS A 1 210 ? -28.795 -4.342 26.570 1.00 92.88 210 HIS A C 1
ATOM 1735 O O . HIS A 1 210 ? -29.944 -4.469 26.981 1.00 92.88 210 HIS A O 1
ATOM 1741 N N . ASN A 1 211 ? -27.726 -4.552 27.350 1.00 90.88 211 ASN A N 1
ATOM 1742 C CA . ASN A 1 211 ? -27.797 -5.078 28.721 1.00 90.88 211 ASN A CA 1
ATOM 1743 C C . ASN A 1 211 ? -28.687 -4.229 29.643 1.00 90.88 211 ASN A C 1
ATOM 1745 O O . ASN A 1 211 ? -29.374 -4.779 30.493 1.00 90.88 211 ASN A O 1
ATOM 1749 N N . ASN A 1 212 ? -28.713 -2.910 29.428 1.00 90.19 212 ASN A N 1
ATOM 1750 C CA . ASN A 1 212 ? -29.529 -1.961 30.195 1.00 90.19 212 ASN A CA 1
ATOM 1751 C C . ASN A 1 212 ? -30.676 -1.365 29.360 1.00 90.19 212 ASN A C 1
ATOM 1753 O O . ASN A 1 212 ? -31.207 -0.305 29.690 1.00 90.19 212 ASN A O 1
ATOM 1757 N N . CYS A 1 213 ? -31.029 -1.984 28.231 1.00 93.81 213 CYS A N 1
ATOM 1758 C CA . CYS A 1 213 ? -32.063 -1.444 27.361 1.00 93.81 213 CYS A CA 1
ATOM 1759 C C . CYS A 1 213 ? -33.451 -1.864 27.852 1.00 93.81 213 CYS A C 1
ATOM 1761 O O . CYS A 1 213 ? -33.832 -3.020 27.689 1.00 93.81 213 CYS A O 1
ATOM 1763 N N . ALA A 1 214 ? -34.241 -0.897 28.333 1.00 92.94 214 ALA A N 1
ATOM 1764 C CA . ALA A 1 214 ? -35.578 -1.121 28.890 1.00 92.94 214 ALA A CA 1
ATOM 1765 C C . ALA A 1 214 ? -36.518 -1.942 27.984 1.00 92.94 214 ALA A C 1
ATOM 1767 O O . ALA A 1 214 ? -37.331 -2.706 28.488 1.00 92.94 214 ALA A O 1
ATOM 1768 N N . ARG A 1 215 ? -36.396 -1.837 26.651 1.00 93.56 215 ARG A N 1
ATOM 1769 C CA . ARG A 1 215 ? -37.165 -2.666 25.701 1.00 93.56 215 ARG A CA 1
ATOM 1770 C C . ARG A 1 215 ? -36.617 -4.089 25.560 1.00 93.56 215 ARG A C 1
ATOM 1772 O O . ARG A 1 215 ? -37.394 -5.037 25.427 1.00 93.56 215 ARG A O 1
ATOM 1779 N N . CYS A 1 216 ? -35.294 -4.248 25.498 1.00 92.06 216 CYS A N 1
ATOM 1780 C CA . CYS A 1 216 ? -34.652 -5.540 25.233 1.00 92.06 216 CYS A CA 1
ATOM 1781 C C . CYS A 1 216 ? -34.597 -6.427 26.473 1.00 92.06 216 CYS A C 1
ATOM 1783 O O . CYS A 1 216 ? -34.778 -7.631 26.347 1.00 92.06 216 CYS A O 1
ATOM 1785 N N . SER A 1 217 ? -34.395 -5.835 27.648 1.00 92.56 217 SER A N 1
ATOM 1786 C CA . SER A 1 217 ? -34.424 -6.522 28.939 1.00 92.56 217 SER A CA 1
ATOM 1787 C C . SER A 1 217 ? -35.822 -6.525 29.576 1.00 92.56 217 SER A C 1
ATOM 1789 O O . SER A 1 217 ? -35.937 -6.736 30.781 1.00 92.56 217 SER A O 1
ATOM 1791 N N . TRP A 1 218 ? -36.880 -6.233 28.806 1.00 94.12 218 TRP A N 1
ATOM 1792 C CA . TRP A 1 218 ? -38.250 -6.180 29.320 1.00 94.12 218 TRP A CA 1
ATOM 1793 C C . TRP A 1 218 ? -38.731 -7.573 29.736 1.00 94.12 218 TRP A C 1
ATOM 1795 O O . TRP A 1 218 ? -38.693 -8.502 28.932 1.00 94.12 218 TRP A O 1
ATOM 1805 N N . ALA A 1 219 ? -39.208 -7.693 30.974 1.00 93.62 219 ALA A N 1
ATOM 1806 C CA . ALA A 1 219 ? -39.764 -8.929 31.534 1.00 93.62 219 ALA A CA 1
ATOM 1807 C C . ALA A 1 219 ? -41.224 -8.772 32.015 1.00 93.62 219 ALA A C 1
ATOM 1809 O O . ALA A 1 219 ? -41.763 -9.685 32.635 1.00 93.62 219 ALA A O 1
ATOM 1810 N N . GLY A 1 220 ? -41.842 -7.608 31.774 1.00 93.00 220 GLY A N 1
ATOM 1811 C CA . GLY A 1 220 ? -43.218 -7.295 32.172 1.00 93.00 220 GLY A CA 1
ATOM 1812 C C . GLY A 1 220 ? -44.259 -7.642 31.103 1.00 93.00 220 GLY A C 1
ATOM 1813 O O . GLY A 1 220 ? -43.988 -8.391 30.166 1.00 93.00 220 GLY A O 1
ATOM 1814 N N . VAL A 1 221 ? -45.453 -7.057 31.226 1.00 93.62 221 VAL A N 1
ATOM 1815 C CA . VAL A 1 221 ? -46.565 -7.240 30.275 1.00 93.62 221 VAL A CA 1
ATOM 1816 C C . VAL A 1 221 ? -46.208 -6.619 28.917 1.00 93.62 221 VAL A C 1
ATOM 1818 O O . VAL A 1 221 ? -45.605 -5.547 28.863 1.00 93.62 221 VAL A O 1
ATOM 1821 N N . GLU A 1 222 ? -46.547 -7.284 27.808 1.00 92.62 222 GLU A N 1
ATOM 1822 C CA . GLU A 1 222 ? -46.106 -6.871 26.460 1.00 92.62 222 GLU A CA 1
ATOM 1823 C C . GLU A 1 222 ? -46.690 -5.512 26.028 1.00 92.62 222 GLU A C 1
ATOM 1825 O O . GLU A 1 222 ? -46.045 -4.766 25.297 1.00 92.62 222 GLU A O 1
ATOM 1830 N N . GLU A 1 223 ? -47.873 -5.148 26.527 1.00 94.62 223 GLU A N 1
ATOM 1831 C CA . GLU A 1 223 ? -48.551 -3.873 26.236 1.00 94.62 223 GLU A CA 1
ATOM 1832 C C . GLU A 1 223 ? -47.784 -2.652 26.767 1.00 94.62 223 GLU A C 1
ATOM 1834 O O . GLU A 1 223 ? -47.827 -1.577 26.171 1.00 94.62 223 GLU A O 1
ATOM 1839 N N . GLU A 1 224 ? -47.032 -2.832 27.855 1.00 94.12 224 GLU A N 1
ATOM 1840 C CA . GLU A 1 224 ? -46.206 -1.795 28.481 1.00 94.12 224 GLU A CA 1
ATOM 1841 C C . GLU A 1 224 ? -44.767 -1.785 27.952 1.00 94.12 224 GLU A C 1
ATOM 1843 O O . GLU A 1 224 ? -43.969 -0.909 28.302 1.00 94.12 224 GLU A O 1
ATOM 1848 N N . ARG A 1 225 ? -44.412 -2.742 27.086 1.00 94.94 225 ARG A N 1
ATOM 1849 C CA . ARG A 1 225 ? -43.059 -2.850 26.552 1.00 94.94 225 ARG A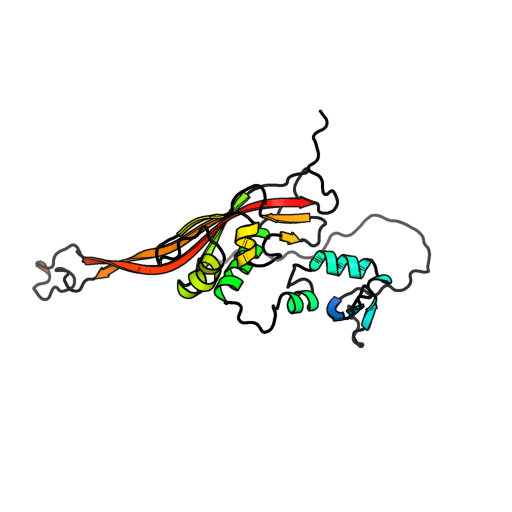 CA 1
ATOM 1850 C C . ARG A 1 225 ? -42.704 -1.584 25.761 1.00 94.94 225 ARG A C 1
ATOM 1852 O O . ARG A 1 225 ? -43.357 -1.289 24.754 1.00 94.94 225 ARG A O 1
ATOM 1859 N N . PRO A 1 226 ? -41.626 -0.859 26.123 1.00 95.31 226 PRO A N 1
ATOM 1860 C CA . PRO A 1 226 ? -41.254 0.382 25.444 1.00 95.31 226 PRO A CA 1
ATOM 1861 C C . PRO A 1 226 ? -41.091 0.159 23.944 1.00 95.31 226 PRO A C 1
ATOM 1863 O O . PRO A 1 226 ? -40.385 -0.767 23.570 1.00 95.31 226 PRO A O 1
ATOM 1866 N N . GLN A 1 227 ? -41.702 0.980 23.082 1.00 94.12 227 GLN A N 1
ATOM 1867 C CA . GLN A 1 227 ? -41.749 0.751 21.623 1.00 94.12 227 GLN A CA 1
ATOM 1868 C C . GLN A 1 227 ? -40.387 0.861 20.923 1.00 94.12 227 GLN A C 1
ATOM 1870 O O . GLN A 1 227 ? -40.133 0.186 19.925 1.00 94.12 227 GLN A O 1
ATOM 1875 N N . LEU A 1 228 ? -39.489 1.686 21.462 1.00 94.56 228 LEU A N 1
ATOM 1876 C CA . LEU A 1 228 ? -38.175 1.937 20.884 1.00 94.56 228 LEU A CA 1
ATOM 1877 C C . LEU A 1 228 ? -37.071 1.319 21.730 1.00 94.56 228 LEU A C 1
ATOM 1879 O O . LEU A 1 228 ? -37.112 1.306 22.958 1.00 94.56 228 LEU A O 1
ATOM 1883 N N . CYS A 1 229 ? -36.067 0.799 21.038 1.00 93.00 229 CYS A N 1
ATOM 1884 C CA . CYS A 1 229 ? -34.865 0.288 21.659 1.00 93.00 229 CYS A CA 1
ATOM 1885 C C . CYS A 1 229 ? -33.874 1.433 21.907 1.00 93.00 229 CYS A C 1
ATOM 1887 O O . CYS A 1 229 ? -33.547 2.178 20.988 1.00 93.00 229 CYS A O 1
ATOM 1889 N N . THR A 1 230 ? -33.347 1.522 23.125 1.00 92.31 230 THR A N 1
ATOM 1890 C CA . THR A 1 230 ? -32.344 2.511 23.549 1.00 92.31 230 THR A CA 1
ATOM 1891 C C . THR A 1 230 ? -31.060 1.811 24.014 1.00 92.31 230 THR A C 1
ATOM 1893 O O . THR A 1 230 ? -30.840 1.642 25.214 1.00 92.31 230 THR A O 1
ATOM 1896 N N . PRO A 1 231 ? -30.218 1.317 23.088 1.00 92.88 231 PRO A N 1
ATOM 1897 C CA . PRO A 1 231 ? -28.953 0.696 23.464 1.00 92.88 231 PRO A CA 1
ATOM 1898 C C . PRO A 1 231 ? -27.969 1.727 24.026 1.00 92.88 231 PRO A C 1
ATOM 1900 O O . PRO A 1 231 ? -27.930 2.877 23.587 1.00 92.88 231 PRO A O 1
ATOM 1903 N N . THR A 1 232 ? -27.108 1.293 24.944 1.00 93.31 232 THR A N 1
ATOM 1904 C CA . THR A 1 232 ? -25.925 2.066 25.333 1.00 93.31 232 THR A CA 1
ATOM 1905 C C . THR A 1 232 ? -24.871 1.922 24.239 1.00 93.31 232 THR A C 1
ATOM 1907 O O . THR A 1 232 ? -24.496 0.804 23.886 1.00 93.31 232 THR A O 1
ATOM 1910 N N . ILE A 1 233 ? -24.398 3.042 23.695 1.00 90.62 233 ILE A N 1
ATOM 1911 C CA . ILE A 1 233 ? -23.374 3.054 22.647 1.00 90.62 233 ILE A CA 1
ATOM 1912 C C . ILE A 1 233 ? -22.004 3.173 23.313 1.00 90.62 233 ILE A C 1
ATOM 1914 O O . ILE A 1 233 ? -21.700 4.198 23.923 1.00 90.62 233 ILE A O 1
ATOM 1918 N N . THR A 1 234 ? -21.168 2.146 23.187 1.00 86.88 234 THR A N 1
ATOM 1919 C CA . THR A 1 234 ? -19.759 2.188 23.595 1.00 86.88 234 THR A CA 1
ATOM 1920 C C . THR A 1 234 ? -18.865 2.227 22.360 1.00 86.88 234 THR A C 1
ATOM 1922 O O . THR A 1 234 ? -19.138 1.578 21.351 1.00 86.88 234 THR A O 1
ATOM 1925 N N . ASN A 1 235 ? -17.792 3.017 22.407 1.00 81.38 235 ASN A N 1
ATOM 1926 C CA . ASN A 1 235 ? -16.801 3.055 21.335 1.00 81.38 235 ASN A CA 1
ATOM 1927 C C . ASN A 1 235 ? -15.658 2.112 21.698 1.00 81.38 235 ASN A C 1
ATOM 1929 O O . ASN A 1 235 ? -14.885 2.399 22.609 1.00 81.38 235 ASN A O 1
ATOM 1933 N N . ILE A 1 236 ? -15.555 1.001 20.978 1.00 79.50 236 ILE A N 1
ATOM 1934 C CA . ILE A 1 236 ? -14.429 0.074 21.090 1.00 79.50 236 ILE A CA 1
ATOM 1935 C C . ILE A 1 236 ? -13.423 0.350 19.964 1.00 79.50 236 ILE A C 1
ATOM 1937 O O . ILE A 1 236 ? -13.829 0.666 18.837 1.00 79.50 236 ILE A O 1
ATOM 1941 N N . PRO A 1 237 ? -12.109 0.257 20.227 1.00 75.50 237 PRO A N 1
ATOM 1942 C CA . PRO A 1 237 ? -11.113 0.365 19.171 1.00 75.50 237 PRO A CA 1
ATOM 1943 C C . PRO A 1 237 ? -11.312 -0.789 18.182 1.00 75.50 237 PRO A C 1
ATOM 1945 O O . PRO A 1 237 ? -11.260 -1.963 18.543 1.00 75.50 237 PRO A O 1
ATOM 1948 N N . GLY A 1 238 ? -11.606 -0.459 16.923 1.00 76.38 238 GLY A N 1
ATOM 1949 C CA . GLY A 1 238 ? -11.609 -1.435 15.839 1.00 76.38 238 GLY A CA 1
ATOM 1950 C C . GLY A 1 238 ? -10.184 -1.845 15.450 1.00 76.38 238 GLY A C 1
ATOM 1951 O O . GLY A 1 238 ? -9.226 -1.323 16.009 1.00 76.38 238 GLY A O 1
ATOM 1952 N N . PRO A 1 239 ? -10.015 -2.743 14.465 1.00 81.69 239 PRO A N 1
ATOM 1953 C CA . PRO A 1 239 ? -8.691 -3.100 13.964 1.00 81.69 239 PRO A CA 1
ATOM 1954 C C . PRO A 1 239 ? -7.956 -1.864 13.433 1.00 81.69 239 PRO A C 1
ATOM 1956 O O . PRO A 1 239 ? -8.592 -0.943 12.906 1.00 81.69 239 PRO A O 1
ATOM 1959 N N . ALA A 1 240 ? -6.632 -1.864 13.568 1.00 89.56 240 ALA A N 1
ATOM 1960 C CA . ALA A 1 240 ? -5.772 -0.823 13.029 1.00 89.56 240 ALA A CA 1
ATOM 1961 C C . ALA A 1 240 ? -5.636 -0.959 11.505 1.00 89.56 240 ALA A C 1
ATOM 1963 O O . ALA A 1 240 ? -5.561 -2.063 10.960 1.00 89.56 240 ALA A O 1
ATOM 1964 N N . TRP A 1 241 ? -5.633 0.175 10.812 1.00 93.38 241 TRP A N 1
ATOM 1965 C CA . TRP A 1 241 ? -5.501 0.234 9.359 1.00 93.38 241 TRP A CA 1
ATOM 1966 C C . TRP A 1 241 ? -4.477 1.277 8.969 1.00 93.38 241 TRP A C 1
ATOM 1968 O O . TRP A 1 241 ? -4.481 2.370 9.532 1.00 93.38 241 TRP A O 1
ATOM 1978 N N . ILE A 1 242 ? -3.690 0.967 7.941 1.00 95.50 242 ILE A N 1
ATOM 1979 C CA . ILE A 1 242 ? -2.939 1.967 7.194 1.00 95.50 242 ILE A CA 1
ATOM 1980 C C . ILE A 1 242 ? -3.724 2.360 5.941 1.00 95.50 242 ILE A C 1
ATOM 1982 O O . ILE A 1 242 ? -4.257 1.515 5.217 1.00 95.50 242 ILE A O 1
ATOM 1986 N N . PHE A 1 243 ? -3.803 3.659 5.701 1.00 96.81 243 PHE A N 1
ATOM 1987 C CA . PHE A 1 243 ? -4.279 4.270 4.476 1.00 96.81 243 PHE A CA 1
ATOM 1988 C C . PHE A 1 243 ? -3.072 4.941 3.846 1.00 96.81 243 PHE A C 1
ATOM 1990 O O . PHE A 1 243 ? -2.478 5.850 4.425 1.00 96.81 243 PHE A O 1
ATOM 1997 N N . PHE A 1 244 ? -2.696 4.457 2.675 1.00 97.12 244 PHE A N 1
ATOM 1998 C CA . PHE A 1 244 ? -1.478 4.851 1.998 1.00 97.12 244 PHE A CA 1
ATOM 1999 C C . PHE A 1 244 ? -1.870 5.485 0.666 1.00 97.12 244 PHE A C 1
ATOM 2001 O O . PHE A 1 244 ? -2.346 4.810 -0.250 1.00 97.12 244 PHE A O 1
ATOM 2008 N N . THR A 1 245 ? -1.744 6.806 0.597 1.00 97.88 245 THR A N 1
ATOM 2009 C CA . THR A 1 245 ? -2.217 7.620 -0.519 1.00 97.88 245 THR A CA 1
ATOM 2010 C C . THR A 1 245 ? -1.047 8.193 -1.296 1.00 97.88 245 THR A C 1
ATOM 2012 O O . THR A 1 245 ? -0.188 8.863 -0.733 1.00 97.88 245 THR A O 1
ATOM 2015 N N . PHE A 1 246 ? -1.030 7.980 -2.604 1.00 96.44 246 PHE A N 1
ATOM 2016 C CA . PHE A 1 246 ? 0.049 8.427 -3.475 1.00 96.44 246 PHE A CA 1
ATOM 2017 C C . PHE A 1 246 ? -0.474 8.797 -4.859 1.00 96.44 246 PHE A C 1
ATOM 2019 O O . PHE A 1 246 ? -1.553 8.373 -5.275 1.00 96.44 246 PHE A O 1
ATOM 2026 N N . THR A 1 247 ? 0.309 9.574 -5.600 1.00 94.25 247 THR A N 1
ATOM 2027 C CA . THR A 1 247 ? -0.015 9.907 -6.988 1.00 94.25 247 THR A CA 1
ATOM 2028 C C . THR A 1 247 ? 0.696 8.949 -7.924 1.00 94.25 247 THR A C 1
ATOM 2030 O O . THR A 1 247 ? 1.921 8.890 -7.975 1.00 94.25 247 THR A O 1
ATOM 2033 N N . ARG A 1 248 ? -0.084 8.184 -8.679 1.00 90.88 248 ARG A N 1
ATOM 2034 C CA . ARG A 1 248 ? 0.384 7.285 -9.731 1.00 90.88 248 ARG A CA 1
ATOM 2035 C C . ARG A 1 248 ? 0.485 8.048 -11.047 1.00 90.88 248 ARG A C 1
ATOM 2037 O O . ARG A 1 248 ? -0.440 8.769 -11.405 1.00 90.88 248 ARG A O 1
ATOM 2044 N N . SER A 1 249 ? 1.560 7.830 -11.794 1.00 88.25 249 SER A N 1
ATOM 2045 C CA . SER A 1 249 ? 1.778 8.324 -13.159 1.00 88.25 249 SER A CA 1
ATOM 2046 C C . SER A 1 249 ? 2.123 7.164 -14.097 1.00 88.25 249 SER A C 1
ATOM 2048 O O . SER A 1 249 ? 2.558 6.106 -13.644 1.00 88.25 249 SER A O 1
ATOM 2050 N N . ARG A 1 250 ? 1.947 7.349 -15.411 1.00 83.81 250 ARG A N 1
ATOM 2051 C CA . ARG A 1 250 ? 2.344 6.376 -16.444 1.00 83.81 250 ARG A CA 1
ATOM 2052 C C . ARG A 1 250 ? 3.259 7.039 -17.471 1.00 83.81 250 ARG A C 1
ATOM 2054 O O . ARG A 1 250 ? 2.975 8.157 -17.890 1.00 83.81 250 ARG A O 1
ATOM 2061 N N . ARG A 1 251 ? 4.326 6.361 -17.899 1.00 81.38 251 ARG A N 1
ATOM 2062 C CA . ARG A 1 251 ? 5.248 6.851 -18.942 1.00 81.38 251 ARG A CA 1
ATOM 2063 C C . ARG A 1 251 ? 5.743 5.733 -19.853 1.00 81.38 251 ARG A C 1
ATOM 2065 O O . ARG A 1 251 ? 5.618 4.555 -19.519 1.00 81.38 251 ARG A O 1
ATOM 2072 N N . ASN A 1 252 ? 6.306 6.111 -20.996 1.00 77.44 252 ASN A N 1
ATOM 2073 C CA . ASN A 1 252 ? 7.059 5.210 -21.863 1.00 77.44 252 ASN A CA 1
ATOM 2074 C C . ASN A 1 252 ? 8.523 5.144 -21.384 1.00 77.44 252 ASN A C 1
ATOM 2076 O O . ASN A 1 252 ? 9.152 6.176 -21.159 1.00 77.44 252 ASN A O 1
ATOM 2080 N N . ARG A 1 253 ? 9.042 3.929 -21.197 1.00 68.19 253 ARG A N 1
ATOM 2081 C CA . ARG A 1 253 ? 10.402 3.628 -20.731 1.00 68.19 253 ARG A CA 1
ATOM 2082 C C . ARG A 1 253 ? 11.478 4.000 -21.749 1.00 68.19 253 ARG A C 1
ATOM 2084 O O . ARG A 1 253 ? 12.581 4.329 -21.342 1.00 68.19 253 ARG A O 1
ATOM 2091 N N . VAL A 1 254 ? 11.163 3.927 -23.044 1.00 64.62 254 VAL A N 1
ATOM 2092 C CA . VAL A 1 254 ? 12.133 4.117 -24.136 1.00 64.62 254 VAL A CA 1
ATOM 2093 C C . VAL A 1 254 ? 12.414 5.592 -24.374 1.00 64.62 254 VAL A C 1
ATOM 2095 O O . VAL A 1 254 ? 13.557 5.971 -24.583 1.00 64.62 254 VAL A O 1
ATOM 2098 N N . THR A 1 255 ? 11.385 6.438 -24.334 1.00 59.34 255 THR A N 1
ATOM 2099 C CA . THR A 1 255 ? 11.569 7.856 -24.646 1.00 59.34 255 THR A CA 1
ATOM 2100 C C . THR A 1 255 ? 12.149 8.650 -23.489 1.00 59.34 255 THR A C 1
ATOM 2102 O O . THR A 1 255 ? 12.712 9.694 -23.771 1.00 59.34 255 THR A O 1
ATOM 2105 N N . GLY A 1 256 ? 12.023 8.193 -22.231 1.00 51.62 256 GLY A N 1
ATOM 2106 C CA . GLY A 1 256 ? 12.645 8.779 -21.025 1.00 51.62 256 GLY A CA 1
ATOM 2107 C C . GLY A 1 256 ? 12.234 10.218 -20.660 1.00 51.62 256 GLY A C 1
ATOM 2108 O O . GLY A 1 256 ? 12.220 10.580 -19.485 1.00 51.62 256 GLY A O 1
ATOM 2109 N N . ASP A 1 257 ? 11.824 11.011 -21.644 1.00 39.81 257 ASP A N 1
ATOM 2110 C CA . ASP A 1 257 ? 11.705 12.449 -21.588 1.00 39.81 257 ASP A CA 1
ATOM 2111 C C . ASP A 1 257 ? 10.259 12.904 -21.444 1.00 39.81 257 ASP A C 1
ATOM 2113 O O . ASP A 1 257 ? 9.336 12.506 -22.164 1.00 39.81 257 ASP A O 1
ATOM 2117 N N . VAL A 1 258 ? 10.103 13.862 -20.532 1.00 43.91 258 VAL A N 1
ATOM 2118 C CA . VAL A 1 258 ? 9.005 14.818 -20.524 1.00 43.91 258 VAL A CA 1
ATOM 2119 C C . VAL A 1 258 ? 9.100 15.597 -21.838 1.00 43.91 258 VAL A C 1
ATOM 2121 O O . VAL A 1 258 ? 9.807 16.598 -21.890 1.00 43.91 258 VAL A O 1
ATOM 2124 N N . ALA A 1 259 ? 8.450 15.123 -22.910 1.00 34.09 259 ALA A N 1
ATOM 2125 C CA . ALA A 1 259 ? 8.334 15.833 -24.182 1.00 34.09 259 ALA A CA 1
ATOM 2126 C C . ALA A 1 259 ? 8.032 17.302 -23.896 1.00 34.09 259 ALA A C 1
ATOM 2128 O O . ALA A 1 259 ? 6.937 17.665 -23.452 1.00 34.09 259 ALA A O 1
ATOM 2129 N N . ARG A 1 260 ? 9.051 18.137 -24.099 1.00 34.78 260 ARG A N 1
ATOM 2130 C CA . ARG A 1 260 ? 8.896 19.578 -24.135 1.00 34.78 260 ARG A CA 1
ATOM 2131 C C . ARG A 1 260 ? 8.024 19.842 -25.349 1.00 34.78 260 ARG A C 1
ATOM 2133 O O . ARG A 1 260 ? 8.413 19.504 -26.463 1.00 34.78 260 ARG A O 1
ATOM 2140 N N . LYS A 1 261 ? 6.839 20.416 -25.132 1.00 31.08 261 LYS A N 1
ATOM 2141 C CA . LYS A 1 261 ? 6.063 21.004 -26.225 1.00 31.08 261 LYS A CA 1
ATOM 2142 C C . LYS A 1 261 ? 6.970 22.015 -26.929 1.00 31.08 261 LYS A C 1
ATOM 2144 O O . LYS A 1 261 ? 7.312 23.037 -26.334 1.00 31.08 261 LYS A O 1
ATOM 2149 N N . SER A 1 262 ? 7.372 21.723 -28.161 1.00 34.38 262 SER A N 1
ATOM 2150 C CA . SER A 1 262 ? 7.812 22.758 -29.089 1.00 34.38 262 SER A CA 1
ATOM 2151 C C . SER A 1 262 ? 6.618 23.683 -29.323 1.00 34.38 262 SER A C 1
ATOM 2153 O O . SER A 1 262 ? 5.520 23.207 -29.621 1.00 34.38 262 SER A O 1
ATOM 2155 N N . LYS A 1 263 ? 6.833 24.972 -29.049 1.00 34.62 263 LYS A N 1
ATOM 2156 C CA . LYS A 1 263 ? 5.895 26.053 -29.362 1.00 34.62 263 LYS A CA 1
ATOM 2157 C C . LYS A 1 263 ? 5.670 26.151 -30.863 1.00 34.62 263 LYS A C 1
ATOM 2159 O O . LYS A 1 263 ? 6.639 25.866 -31.600 1.00 34.62 263 LYS A O 1
#